Protein AF-J3PKH5-F1 (afdb_monomer)

Solvent-accessible surface area (backbone atoms only — not comparable to full-atom values): 19699 Å² total; per-residue (Å²): 135,81,95,80,57,73,55,49,70,50,47,87,88,51,55,77,90,41,92,64,49,41,67,84,59,84,61,70,42,29,19,39,28,43,39,38,65,95,73,74,40,72,46,77,69,42,84,44,59,79,75,79,79,80,74,83,77,62,57,60,52,71,45,68,39,43,31,36,33,28,77,46,101,90,50,53,42,39,30,31,55,38,51,68,59,48,30,54,48,51,32,49,48,20,66,74,75,48,77,45,86,55,68,54,58,69,57,45,44,46,37,51,39,51,32,49,57,72,36,34,35,56,31,35,52,65,90,42,71,42,29,18,36,33,41,38,37,41,31,42,76,50,101,75,31,36,35,42,36,30,41,64,40,44,39,71,55,35,67,83,46,73,64,31,42,30,38,77,45,79,56,98,70,41,49,28,27,39,73,52,54,94,87,60,85,81,82,70,85,89,66,94,81,62,76,71,14,35,52,39,34,27,33,86,86,46,34,36,37,31,30,55,66,39,58,79,34,75,48,53,36,49,43,50,54,50,32,46,75,71,72,32,47,74,48,72,38,58,25,71,58,51,63,70,42,54,89,63,28,36,37,39,33,34,34,43,77,61,32,43,29,33,30,34,22,50,74,84,45,72,43,81,37,43,82,58,55,70,68,54,49,40,48,55,51,49,50,29,32,71,52,53,77,34,84,62,87,83,66,45,64,45,73,55,77,72,51,75,70,54,50,50,53,54,50,52,53,50,52,52,59,72,66,47,75,83,68,82,74,92,74,81,92,76,76,82,71,86,72,84,84,78,82,82,79,135

Nearest PDB structures (foldseek):
  3jz6-assembly1_B  TM=7.848E-01  e=4.878E-17  Mycolicibacterium smegmatis
  3ht5-assembly1_A-2  TM=7.907E-01  e=1.996E-16  Mycobacterium tuberculosis
  4dqn-assembly1_A-2  TM=7.701E-01  e=2.525E-16  Streptococcus mutans
  7lv7-assembly1_B  TM=7.572E-01  e=2.117E-16  Giardia lamblia ATCC 50803
  5u3f-assembly1_B  TM=7.585E-01  e=2.839E-16  Mycobacterium tuberculosis H37Rv

Organism: Gaeumannomyces tritici (strain R3-111a-1) (NCBI:txid644352)

InterPro domains:
  IPR005786 Branched-chain amino acid aminotransferase II [PTHR42825] (12-143)
  IPR036038 Aminotransferase-like, PLP-dependent enzymes [SSF56752] (22-212)
  IPR043131 Branched-chain-amino-acid aminotransferase-like, N-terminal [G3DSA:3.30.470.10] (9-159)

Structure (mmCIF, N/CA/C/O backbone):
data_AF-J3PKH5-F1
#
_entry.id   AF-J3PKH5-F1
#
loop_
_atom_site.group_PDB
_atom_site.id
_atom_site.type_symbol
_atom_site.label_atom_id
_atom_site.label_alt_id
_atom_site.label_comp_id
_atom_site.label_asym_id
_atom_site.label_entity_id
_atom_site.label_seq_id
_atom_site.pdbx_PDB_ins_code
_atom_site.Cartn_x
_atom_site.Cartn_y
_atom_site.Cartn_z
_atom_site.occupancy
_atom_site.B_iso_or_equiv
_atom_site.auth_seq_id
_atom_site.auth_comp_id
_atom_site.auth_asym_id
_atom_site.auth_atom_id
_atom_site.pdbx_PDB_model_num
ATOM 1 N N . MET A 1 1 ? 8.285 -26.136 -23.858 1.00 39.06 1 MET A N 1
ATOM 2 C CA . MET A 1 1 ? 7.581 -24.895 -24.235 1.00 39.06 1 MET A CA 1
ATOM 3 C C . MET A 1 1 ? 6.810 -24.484 -22.994 1.00 39.06 1 MET A C 1
ATOM 5 O O . MET A 1 1 ? 5.895 -25.212 -22.632 1.00 39.06 1 MET A O 1
ATOM 9 N N . PHE A 1 2 ? 7.208 -23.411 -22.310 1.00 46.81 2 PHE A N 1
ATOM 10 C CA . PHE A 1 2 ? 6.537 -22.906 -21.102 1.00 46.81 2 PHE A CA 1
ATOM 11 C C . PHE A 1 2 ? 5.706 -21.637 -21.413 1.00 46.81 2 PHE A C 1
ATOM 13 O O . PHE A 1 2 ? 6.012 -20.573 -20.882 1.00 46.81 2 PHE A O 1
ATOM 20 N N . PRO A 1 3 ? 4.691 -21.664 -22.306 1.00 46.31 3 PRO A N 1
ATOM 21 C CA . PRO A 1 3 ? 3.914 -20.470 -22.615 1.00 46.31 3 PRO A CA 1
ATOM 22 C C . PRO A 1 3 ? 2.769 -20.317 -21.599 1.00 46.31 3 PRO A C 1
ATOM 24 O O . PRO A 1 3 ? 1.634 -20.654 -21.910 1.00 46.31 3 PRO A O 1
ATOM 27 N N . ASN A 1 4 ? 3.094 -19.927 -20.362 1.00 57.72 4 ASN A N 1
ATOM 28 C CA . ASN A 1 4 ? 2.221 -19.289 -19.351 1.00 57.72 4 ASN A CA 1
ATOM 29 C C . ASN A 1 4 ? 2.857 -19.463 -17.968 1.00 57.72 4 ASN A C 1
ATOM 31 O O . ASN A 1 4 ? 2.432 -20.299 -17.176 1.00 57.72 4 ASN A O 1
ATOM 35 N N . MET A 1 5 ? 3.915 -18.711 -17.686 1.00 70.75 5 MET A N 1
ATOM 36 C CA . MET A 1 5 ? 4.624 -18.807 -16.405 1.00 70.75 5 MET A CA 1
ATOM 37 C C . MET A 1 5 ? 4.755 -17.447 -15.724 1.00 70.75 5 MET A C 1
ATOM 39 O O . MET A 1 5 ? 5.700 -17.215 -14.979 1.00 70.75 5 MET A O 1
ATOM 43 N N . PHE A 1 6 ? 3.825 -16.531 -16.013 1.00 86.00 6 PHE A N 1
ATOM 44 C CA . PHE A 1 6 ? 3.692 -15.311 -15.237 1.00 86.00 6 PHE A CA 1
ATOM 45 C C . PHE A 1 6 ? 2.445 -15.386 -14.345 1.00 86.00 6 PHE A C 1
ATOM 47 O O . PHE A 1 6 ? 1.355 -15.618 -14.872 1.00 86.00 6 PHE A O 1
ATOM 54 N N . PRO A 1 7 ? 2.589 -15.135 -13.035 1.00 92.00 7 PRO A N 1
ATOM 55 C CA . PRO A 1 7 ? 3.863 -14.954 -12.340 1.00 92.00 7 PRO A CA 1
ATOM 56 C C . PRO A 1 7 ? 4.673 -16.255 -12.218 1.00 92.00 7 PRO A C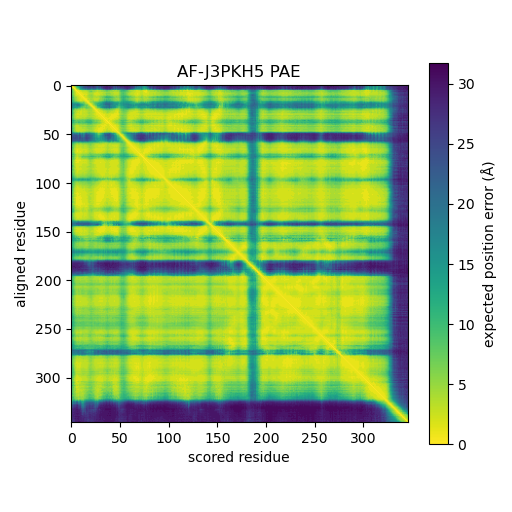 1
ATOM 58 O O . PRO A 1 7 ? 4.079 -17.333 -12.150 1.00 92.00 7 PRO A O 1
ATOM 61 N N . PRO A 1 8 ? 6.013 -16.171 -12.126 1.00 91.00 8 PRO A N 1
ATOM 62 C CA . PRO A 1 8 ? 6.827 -17.305 -11.709 1.00 91.00 8 PRO A CA 1
ATOM 63 C C . PRO A 1 8 ? 6.450 -17.730 -10.277 1.00 91.00 8 PRO A C 1
ATOM 65 O O . PRO A 1 8 ? 5.842 -16.940 -9.529 1.00 91.00 8 PRO A O 1
ATOM 68 N N . PRO A 1 9 ? 6.796 -18.964 -9.865 1.00 90.81 9 PRO A N 1
ATOM 69 C CA . PRO A 1 9 ? 6.658 -19.365 -8.470 1.00 90.81 9 PRO A CA 1
ATOM 70 C C . PRO A 1 9 ? 7.467 -18.424 -7.554 1.00 90.81 9 PRO A C 1
ATOM 72 O O . PRO A 1 9 ? 8.483 -17.879 -7.995 1.00 90.81 9 PRO A O 1
ATOM 75 N N . PRO A 1 10 ? 7.039 -18.217 -6.294 1.00 92.19 10 PRO A N 1
ATOM 76 C CA . PRO A 1 10 ? 7.838 -17.498 -5.307 1.00 92.19 10 PRO A CA 1
ATOM 77 C C . PRO A 1 10 ? 9.249 -18.082 -5.189 1.00 92.19 10 PRO A C 1
ATOM 79 O O . PRO A 1 10 ? 9.433 -19.300 -5.260 1.00 92.19 10 PRO A O 1
ATOM 82 N N . SER A 1 11 ? 10.241 -17.213 -5.003 1.00 89.00 11 SER A N 1
ATOM 83 C CA . SER A 1 11 ? 11.644 -17.615 -4.956 1.00 89.00 11 SER A CA 1
ATOM 84 C C . SER A 1 11 ? 11.897 -18.603 -3.817 1.00 89.00 11 SER A C 1
ATOM 86 O O . SER A 1 11 ? 11.518 -18.359 -2.672 1.00 89.00 11 SER A O 1
ATOM 88 N N . ALA A 1 12 ? 12.581 -19.708 -4.119 1.00 85.69 12 ALA A N 1
ATOM 89 C CA . ALA A 1 12 ? 12.975 -20.708 -3.123 1.00 85.69 12 ALA A CA 1
ATOM 90 C C . ALA A 1 12 ? 14.154 -20.249 -2.241 1.00 85.69 12 ALA A C 1
ATOM 92 O O . ALA A 1 12 ? 14.552 -20.960 -1.322 1.00 85.69 12 ALA A O 1
ATOM 93 N N . GLN A 1 13 ? 14.745 -19.087 -2.541 1.00 81.75 13 GLN A N 1
ATOM 94 C CA . GLN A 1 13 ? 15.850 -18.508 -1.774 1.00 81.75 13 GLN A CA 1
ATOM 95 C C . GLN A 1 13 ? 15.376 -17.726 -0.542 1.00 81.75 13 GLN A C 1
ATOM 97 O O . GLN A 1 13 ? 16.189 -17.408 0.323 1.00 81.75 13 GLN A O 1
ATOM 102 N N . VAL A 1 14 ? 14.077 -17.425 -0.455 1.00 83.25 14 VAL A N 1
ATOM 103 C CA . VAL A 1 14 ? 13.481 -16.703 0.670 1.00 83.25 14 VAL A CA 1
ATOM 104 C C . VAL A 1 14 ? 12.697 -17.684 1.537 1.00 83.25 14 VAL A C 1
ATOM 106 O O . VAL A 1 14 ? 11.850 -18.430 1.051 1.00 83.25 14 VAL A O 1
ATOM 109 N N . ASP A 1 15 ? 12.980 -17.673 2.837 1.00 83.38 15 ASP A N 1
ATOM 110 C CA . ASP A 1 15 ? 12.233 -18.437 3.836 1.00 83.38 15 ASP A CA 1
ATOM 111 C C . ASP A 1 15 ? 10.933 -17.703 4.200 1.00 83.38 15 ASP A C 1
ATOM 113 O O . ASP A 1 15 ? 10.882 -16.954 5.173 1.00 83.38 15 ASP A O 1
ATOM 117 N N . TRP A 1 16 ? 9.888 -17.869 3.391 1.00 84.19 16 TRP A N 1
ATOM 118 C CA . TRP A 1 16 ? 8.623 -17.130 3.525 1.00 84.19 16 TRP A CA 1
ATOM 119 C C . TRP A 1 16 ? 7.885 -17.339 4.861 1.00 84.19 16 TRP A C 1
ATOM 121 O O . TRP A 1 16 ? 7.019 -16.529 5.190 1.00 84.19 16 TRP A O 1
ATOM 131 N N . ASP A 1 17 ? 8.245 -18.367 5.636 1.00 78.56 17 ASP A N 1
ATOM 132 C CA . ASP A 1 17 ? 7.633 -18.685 6.934 1.00 78.56 17 ASP A CA 1
ATOM 133 C C . ASP A 1 17 ? 8.290 -17.936 8.111 1.00 78.56 17 ASP A C 1
ATOM 135 O O . ASP A 1 17 ? 7.786 -17.954 9.235 1.00 78.56 17 ASP A O 1
ATOM 139 N N . SER A 1 18 ? 9.419 -17.262 7.876 1.00 72.06 18 SER A N 1
ATOM 140 C CA . SER A 1 18 ? 10.175 -16.543 8.903 1.00 72.06 18 SER A CA 1
ATOM 141 C C . SER A 1 18 ? 10.011 -15.029 8.770 1.00 72.06 18 SER A C 1
ATOM 143 O O . SER A 1 18 ? 10.494 -14.421 7.819 1.00 72.06 18 SER A O 1
ATOM 145 N N . HIS A 1 19 ? 9.426 -14.367 9.776 1.00 62.19 19 HIS A N 1
ATOM 146 C CA . HIS A 1 19 ? 9.219 -12.903 9.786 1.00 62.19 19 HIS A CA 1
ATOM 147 C C . HIS A 1 19 ? 10.500 -12.072 9.583 1.00 62.19 19 HIS A C 1
ATOM 149 O O . HIS A 1 19 ? 10.425 -10.900 9.213 1.00 62.19 19 HIS A O 1
ATOM 155 N N . ASN A 1 20 ? 11.679 -12.653 9.825 1.00 61.31 20 ASN A N 1
ATOM 156 C CA . ASN A 1 20 ? 12.968 -11.976 9.674 1.00 61.31 20 ASN A CA 1
ATOM 157 C C . ASN A 1 20 ? 13.652 -12.225 8.322 1.00 61.31 20 ASN A C 1
ATOM 159 O O . ASN A 1 20 ? 14.575 -11.482 7.990 1.00 61.31 20 ASN A O 1
ATOM 163 N N . SER A 1 21 ? 13.235 -13.232 7.548 1.00 57.03 21 SER A N 1
ATOM 164 C CA . SER A 1 21 ? 13.885 -13.617 6.282 1.00 57.03 21 SER A CA 1
ATOM 165 C C . SER A 1 21 ? 13.677 -12.602 5.155 1.00 57.03 21 SER A C 1
ATOM 167 O O . SER A 1 21 ? 14.439 -12.573 4.195 1.00 57.03 21 SER A O 1
ATOM 169 N N . THR A 1 22 ? 12.659 -11.749 5.287 1.00 59.62 22 THR A N 1
ATOM 170 C CA . THR A 1 22 ? 12.332 -10.673 4.345 1.00 59.62 22 THR A CA 1
ATOM 171 C C . THR A 1 22 ? 13.230 -9.447 4.523 1.00 59.62 22 THR A C 1
ATOM 173 O O . THR A 1 22 ? 13.327 -8.598 3.634 1.00 59.62 22 THR A O 1
ATOM 176 N N . ARG A 1 23 ? 13.942 -9.347 5.656 1.00 60.09 23 ARG A N 1
ATOM 177 C CA . ARG A 1 23 ? 14.902 -8.270 5.911 1.00 60.09 23 ARG A CA 1
ATOM 178 C C . ARG A 1 23 ? 16.187 -8.580 5.140 1.00 60.09 23 ARG A C 1
ATOM 180 O O . ARG A 1 23 ? 16.875 -9.540 5.475 1.00 60.09 23 ARG A O 1
ATOM 187 N N . HIS A 1 24 ? 16.544 -7.718 4.187 1.00 65.50 24 HIS A N 1
ATOM 188 C CA . HIS A 1 24 ? 17.757 -7.791 3.347 1.00 65.50 24 HIS A CA 1
ATOM 189 C C . HIS A 1 24 ? 17.710 -8.770 2.160 1.00 65.50 24 HIS A C 1
ATOM 191 O O . HIS A 1 24 ? 18.761 -9.202 1.690 1.00 65.50 24 HIS A O 1
ATOM 197 N N . VAL A 1 25 ? 16.521 -9.092 1.641 1.00 76.25 25 VAL A N 1
ATOM 198 C CA . VAL A 1 25 ? 16.416 -9.766 0.337 1.00 76.25 25 VAL A CA 1
ATOM 199 C C . VAL A 1 25 ? 16.877 -8.799 -0.754 1.00 76.25 25 VAL A C 1
ATOM 201 O O . VAL A 1 25 ? 16.268 -7.747 -0.950 1.00 76.25 25 VAL A O 1
ATOM 204 N N . GLU A 1 26 ? 17.959 -9.148 -1.447 1.00 83.44 26 GLU A N 1
ATOM 205 C CA . GLU A 1 26 ? 18.390 -8.432 -2.644 1.00 83.44 26 GLU A CA 1
ATOM 206 C C . GLU A 1 26 ? 17.483 -8.834 -3.810 1.00 83.44 26 GLU A C 1
ATOM 208 O O . GLU A 1 26 ? 17.435 -9.996 -4.207 1.00 83.44 26 GLU A O 1
ATOM 213 N N . VAL A 1 27 ? 16.717 -7.864 -4.304 1.00 88.00 27 VAL A N 1
ATOM 214 C CA . VAL A 1 27 ? 15.842 -8.023 -5.468 1.00 88.00 27 VAL A CA 1
ATOM 215 C C . VAL A 1 27 ? 16.623 -7.732 -6.759 1.00 88.00 27 VAL A C 1
ATOM 217 O O . VAL A 1 27 ? 17.735 -7.209 -6.711 1.00 88.00 27 VAL A O 1
ATOM 220 N N . ASP A 1 28 ? 16.051 -8.017 -7.929 1.00 90.00 28 ASP A N 1
ATOM 221 C CA . ASP A 1 28 ? 16.761 -7.931 -9.221 1.00 90.00 28 ASP A CA 1
ATOM 222 C C . ASP A 1 28 ? 17.145 -6.506 -9.639 1.00 90.00 28 ASP A C 1
ATOM 224 O O . ASP A 1 28 ? 17.968 -6.294 -10.536 1.00 90.00 28 ASP A O 1
ATOM 228 N N . GLY A 1 29 ? 16.522 -5.515 -9.009 1.00 90.44 29 GLY A N 1
ATOM 229 C CA . GLY A 1 29 ? 16.788 -4.105 -9.224 1.00 90.44 29 GLY A CA 1
ATOM 230 C C . GLY A 1 29 ? 15.553 -3.243 -9.016 1.00 90.44 29 GLY A C 1
ATOM 231 O O . GLY A 1 29 ? 14.483 -3.709 -8.612 1.00 90.44 29 GLY A O 1
ATOM 232 N N . HIS A 1 30 ? 15.705 -1.964 -9.337 1.00 93.00 30 HIS A N 1
ATOM 233 C CA . HIS A 1 30 ? 14.644 -0.963 -9.277 1.00 93.00 30 HIS A CA 1
ATOM 234 C C . HIS A 1 30 ? 14.386 -0.363 -10.660 1.00 93.00 30 HIS A C 1
ATOM 236 O O . HIS A 1 30 ? 15.223 -0.436 -11.562 1.00 93.00 30 HIS A O 1
ATOM 242 N N . ILE A 1 31 ? 13.212 0.238 -10.846 1.00 95.19 31 ILE A N 1
ATOM 243 C CA . ILE A 1 31 ? 12.906 0.980 -12.075 1.00 95.19 31 ILE A CA 1
ATOM 244 C C . ILE A 1 31 ? 13.231 2.456 -11.873 1.00 95.19 31 ILE A C 1
ATOM 246 O O . ILE A 1 31 ? 12.828 3.034 -10.868 1.00 95.19 31 ILE A O 1
ATOM 250 N N . GLU A 1 32 ? 13.891 3.084 -12.846 1.00 93.94 32 GLU A N 1
ATOM 251 C CA . GLU A 1 32 ? 14.060 4.539 -12.912 1.00 93.94 32 GLU A CA 1
ATOM 252 C C . GLU A 1 32 ? 13.442 5.121 -14.183 1.00 93.94 32 GLU A C 1
ATOM 254 O O . GLU A 1 32 ? 13.618 4.586 -15.277 1.00 93.94 32 GLU A O 1
ATOM 259 N N . ALA A 1 33 ? 12.802 6.280 -14.051 1.00 94.44 33 ALA A N 1
ATOM 260 C CA . ALA A 1 33 ? 12.520 7.195 -15.148 1.00 94.44 33 ALA A CA 1
ATOM 261 C C . ALA A 1 33 ? 13.124 8.560 -14.803 1.00 94.44 33 ALA A C 1
ATOM 263 O O . ALA A 1 33 ? 12.998 9.035 -13.674 1.00 94.44 33 ALA A O 1
ATOM 264 N N . ARG A 1 34 ? 13.801 9.191 -15.766 1.00 92.62 34 ARG A N 1
ATOM 265 C CA . ARG A 1 34 ? 14.468 10.487 -15.568 1.00 92.62 34 ARG A CA 1
ATOM 266 C C . ARG A 1 34 ? 13.740 11.580 -16.323 1.00 92.62 34 ARG A C 1
ATOM 268 O O . ARG A 1 34 ? 13.333 11.365 -17.462 1.00 92.62 34 ARG A O 1
ATOM 275 N N . TYR A 1 35 ? 13.605 12.739 -15.705 1.00 91.75 35 TYR A N 1
ATOM 276 C CA . TYR A 1 35 ? 13.094 13.927 -16.361 1.00 91.75 35 TYR A CA 1
ATOM 277 C C . TYR A 1 35 ? 14.234 14.648 -17.080 1.00 91.75 35 TYR A C 1
ATOM 279 O O . TYR A 1 35 ? 15.221 15.025 -16.455 1.00 91.75 35 TYR A O 1
ATOM 287 N N . ASP A 1 36 ? 14.096 14.820 -18.393 1.00 86.50 36 ASP A N 1
ATOM 288 C CA . ASP A 1 36 ? 14.994 15.621 -19.220 1.00 86.50 36 ASP A CA 1
ATOM 289 C C . ASP A 1 36 ? 14.451 17.049 -19.292 1.00 86.50 36 ASP A C 1
ATOM 291 O O . ASP A 1 36 ? 13.470 17.342 -19.985 1.00 86.50 36 ASP A O 1
ATOM 295 N N . THR A 1 37 ? 15.115 17.942 -18.571 1.00 83.94 37 THR A N 1
ATOM 296 C CA . THR A 1 37 ? 14.808 19.374 -18.495 1.00 83.94 37 THR A CA 1
ATOM 297 C C . THR A 1 37 ? 14.908 20.076 -19.837 1.00 83.94 37 THR A C 1
ATOM 299 O O . THR A 1 37 ? 14.052 20.898 -20.164 1.00 83.94 37 THR A O 1
ATOM 302 N N . SER A 1 38 ? 15.894 19.706 -20.656 1.00 85.75 38 SER A N 1
ATOM 303 C CA . SER A 1 38 ? 16.107 20.299 -21.978 1.00 85.75 38 SER A CA 1
ATOM 304 C C . SER A 1 38 ? 14.956 19.998 -22.941 1.00 85.75 38 SER A C 1
ATOM 306 O O . SER A 1 38 ? 14.689 20.776 -23.859 1.00 85.75 38 SER A O 1
ATOM 308 N N . ARG A 1 39 ? 14.253 18.879 -22.720 1.00 87.06 39 ARG A N 1
ATOM 309 C CA . ARG A 1 39 ? 13.117 18.422 -23.536 1.00 87.06 39 ARG A CA 1
ATOM 310 C C . ARG A 1 39 ? 11.760 18.608 -22.869 1.00 87.06 39 ARG A C 1
ATOM 312 O O . ARG A 1 39 ? 10.744 18.413 -23.540 1.00 87.06 39 ARG A O 1
ATOM 319 N N . GLY A 1 40 ? 11.741 18.940 -21.579 1.00 89.69 40 GLY A N 1
ATOM 320 C CA . GLY A 1 40 ? 10.538 19.006 -20.755 1.00 89.69 40 GLY A CA 1
ATOM 321 C C . GLY A 1 40 ? 9.785 17.675 -20.682 1.00 89.69 40 GLY A C 1
ATOM 322 O O . GLY A 1 40 ? 8.555 17.664 -20.665 1.00 89.69 40 GLY A O 1
ATOM 323 N N . GLN A 1 41 ? 10.499 16.549 -20.755 1.00 92.00 41 GLN A N 1
ATOM 324 C CA . GLN A 1 41 ? 9.903 15.229 -20.963 1.00 92.00 41 GLN A CA 1
ATOM 325 C C . GLN A 1 41 ? 10.546 14.169 -20.081 1.00 92.00 41 GLN A C 1
ATOM 327 O O . GLN A 1 41 ? 11.749 14.172 -19.837 1.00 92.00 41 GLN A O 1
ATOM 332 N N . TRP A 1 42 ? 9.729 13.213 -19.661 1.00 94.69 42 TRP A N 1
ATOM 333 C CA . TRP A 1 42 ? 10.203 12.015 -18.992 1.00 94.69 42 TRP A CA 1
ATOM 334 C C . TRP A 1 42 ? 10.747 11.007 -20.000 1.00 94.69 42 TRP A C 1
ATOM 336 O O . TRP A 1 42 ? 10.125 10.739 -21.028 1.00 94.69 42 TRP A O 1
ATOM 346 N N . ALA A 1 43 ? 11.906 10.439 -19.688 1.00 93.56 43 ALA A N 1
ATOM 347 C CA . ALA A 1 43 ? 12.470 9.320 -20.415 1.00 93.56 43 ALA A CA 1
ATOM 348 C C . ALA A 1 43 ? 11.684 8.030 -20.143 1.00 93.56 43 ALA A C 1
ATOM 350 O O . ALA A 1 43 ? 11.000 7.887 -19.129 1.00 93.56 43 ALA A O 1
ATOM 351 N N . GLU A 1 44 ? 11.835 7.071 -21.053 1.00 94.56 44 GLU A N 1
ATOM 352 C CA . GLU A 1 44 ? 11.294 5.728 -20.885 1.00 94.56 44 GLU A CA 1
ATOM 353 C C . GLU A 1 44 ? 11.855 5.066 -19.611 1.00 94.56 44 GLU A C 1
ATOM 355 O O . GLU A 1 44 ? 13.065 5.177 -19.368 1.00 94.56 44 GLU A O 1
ATOM 360 N N . PRO A 1 45 ? 11.018 4.367 -18.817 1.00 95.38 45 PRO A N 1
ATOM 361 C CA . PRO A 1 45 ? 11.474 3.656 -17.631 1.00 95.38 45 PRO A CA 1
ATOM 362 C C . PRO A 1 45 ? 12.540 2.610 -17.965 1.00 95.38 45 PRO A C 1
ATOM 364 O O . PRO A 1 45 ? 12.515 1.993 -19.034 1.00 95.38 45 PRO A O 1
ATOM 367 N N . ARG A 1 46 ? 13.477 2.367 -17.052 1.00 93.88 46 ARG A N 1
ATOM 368 C CA . ARG A 1 46 ? 14.532 1.360 -17.225 1.00 93.88 46 ARG A CA 1
ATOM 369 C C . ARG A 1 46 ? 14.766 0.603 -15.935 1.00 93.88 46 ARG A C 1
ATOM 371 O O . ARG A 1 46 ? 14.743 1.202 -14.866 1.00 93.88 46 ARG A O 1
ATOM 378 N N . LEU A 1 47 ? 15.023 -0.695 -16.065 1.00 92.81 47 LEU A N 1
ATOM 379 C CA . LEU A 1 47 ? 15.532 -1.509 -14.971 1.00 92.81 47 LEU A CA 1
ATOM 380 C C . LEU A 1 47 ? 16.997 -1.160 -14.726 1.00 92.81 47 LEU A C 1
ATOM 382 O O . LEU A 1 47 ? 17.801 -1.136 -15.660 1.00 92.81 47 LEU A O 1
ATOM 386 N N . VAL A 1 48 ? 17.318 -0.878 -13.472 1.00 90.38 48 VAL A N 1
ATOM 387 C CA . VAL A 1 48 ? 18.672 -0.643 -12.989 1.00 90.38 48 VAL A CA 1
ATOM 388 C C . VAL A 1 48 ? 18.999 -1.780 -12.029 1.00 90.38 48 VAL A C 1
ATOM 390 O O . VAL A 1 48 ? 18.385 -1.897 -10.971 1.00 90.38 48 VAL A O 1
ATOM 393 N N . SER A 1 49 ? 19.933 -2.643 -12.431 1.00 84.31 49 SER A N 1
ATOM 394 C CA . SER A 1 49 ? 20.425 -3.741 -11.593 1.00 84.31 49 SER A CA 1
ATOM 395 C C . SER A 1 49 ? 21.143 -3.197 -10.358 1.00 84.31 49 SER A C 1
ATOM 397 O O . SER A 1 49 ? 21.738 -2.117 -10.411 1.00 84.31 49 SER A O 1
ATOM 399 N N . SER A 1 50 ? 21.078 -3.937 -9.251 1.00 64.25 50 SER A N 1
ATOM 400 C CA . SER A 1 50 ? 21.576 -3.511 -7.943 1.00 64.25 50 SER A CA 1
ATOM 401 C C . SER A 1 50 ? 23.031 -3.011 -7.997 1.00 64.25 50 SER A C 1
ATOM 403 O O . SER A 1 50 ? 23.979 -3.717 -8.339 1.00 64.25 50 SER A O 1
ATOM 405 N N . GLY A 1 51 ? 23.204 -1.725 -7.687 1.00 53.69 51 GLY A N 1
ATOM 406 C CA . GLY A 1 51 ? 24.490 -1.034 -7.714 1.00 53.69 51 GLY A CA 1
ATOM 407 C C . GLY A 1 51 ? 24.283 0.476 -7.746 1.00 53.69 51 GLY A C 1
ATOM 408 O O . GLY A 1 51 ? 24.136 1.055 -8.814 1.00 53.69 51 GLY A O 1
ATOM 409 N N . ASN A 1 52 ? 24.303 1.101 -6.565 1.00 44.88 52 ASN A N 1
ATOM 410 C CA . ASN A 1 52 ? 23.946 2.497 -6.265 1.00 44.88 52 ASN A CA 1
ATOM 411 C C . ASN A 1 52 ? 22.444 2.822 -6.293 1.00 44.88 52 ASN A C 1
ATOM 413 O O . ASN A 1 52 ? 21.850 3.112 -7.327 1.00 44.88 52 ASN A O 1
ATOM 417 N N . THR A 1 53 ? 21.869 2.934 -5.095 1.00 50.50 53 THR A N 1
ATOM 418 C CA . THR A 1 53 ? 20.711 3.794 -4.842 1.00 50.50 53 THR A CA 1
ATOM 419 C C . THR A 1 53 ? 21.094 5.239 -5.166 1.00 50.50 53 THR A C 1
ATOM 421 O O . THR A 1 53 ? 22.091 5.736 -4.633 1.00 50.50 53 THR A O 1
ATOM 424 N N . ALA A 1 54 ? 20.330 5.931 -6.014 1.00 46.81 54 ALA A N 1
ATOM 425 C CA . ALA A 1 54 ? 20.496 7.371 -6.182 1.00 46.81 54 ALA A CA 1
ATOM 426 C C . ALA A 1 54 ? 20.388 8.050 -4.804 1.00 46.81 54 ALA A C 1
ATOM 428 O O . ALA A 1 54 ? 19.408 7.858 -4.083 1.00 46.81 54 ALA A O 1
ATOM 429 N N . ALA A 1 55 ? 21.429 8.786 -4.410 1.00 45.81 55 ALA A N 1
ATOM 430 C CA . ALA A 1 55 ? 21.471 9.488 -3.136 1.00 45.81 55 ALA A CA 1
ATOM 431 C C . ALA A 1 55 ? 20.291 10.468 -3.047 1.00 45.81 55 ALA A C 1
ATOM 433 O O . ALA A 1 55 ? 20.187 11.392 -3.850 1.00 45.81 55 ALA A O 1
ATOM 434 N N . THR A 1 56 ? 19.418 10.292 -2.054 1.00 53.06 56 THR A N 1
ATOM 435 C CA . THR A 1 56 ? 18.258 11.159 -1.782 1.00 53.06 56 THR A CA 1
ATOM 436 C C . THR A 1 56 ? 18.669 12.449 -1.062 1.00 53.06 56 THR A C 1
ATOM 438 O O . THR A 1 56 ? 18.048 12.859 -0.083 1.00 53.06 56 THR A O 1
ATOM 441 N N . ALA A 1 57 ? 19.760 13.080 -1.497 1.00 46.50 57 ALA A N 1
ATOM 442 C CA . ALA A 1 57 ? 20.195 14.363 -0.962 1.00 46.50 57 ALA A CA 1
ATOM 443 C C . ALA A 1 57 ? 19.436 15.488 -1.687 1.00 46.50 57 ALA A C 1
ATOM 445 O O . ALA A 1 57 ? 19.902 16.000 -2.699 1.00 46.50 57 ALA A O 1
ATOM 446 N N . GLY A 1 58 ? 18.248 15.851 -1.191 1.00 63.12 58 GLY A N 1
ATOM 447 C CA . GLY A 1 58 ? 17.451 16.946 -1.754 1.00 63.12 58 GLY A CA 1
ATOM 448 C C . GLY A 1 58 ? 15.949 16.854 -1.474 1.00 63.12 58 GLY A C 1
ATOM 449 O O . GLY A 1 58 ? 15.484 16.009 -0.705 1.00 63.12 58 GLY A O 1
ATOM 450 N N . GLN A 1 59 ? 15.187 17.744 -2.119 1.00 74.06 59 GLN A N 1
ATOM 451 C CA . GLN A 1 59 ? 13.722 17.709 -2.126 1.00 74.06 59 GLN A CA 1
ATOM 452 C C . GLN A 1 59 ? 13.243 16.388 -2.730 1.00 74.06 59 GLN A C 1
ATOM 454 O O . GLN A 1 59 ? 13.696 15.987 -3.805 1.00 74.06 59 GLN A O 1
ATOM 459 N N . HIS A 1 60 ? 12.328 15.718 -2.039 1.00 84.62 60 HIS A N 1
ATOM 460 C CA . HIS A 1 60 ? 11.728 14.483 -2.512 1.00 84.62 60 HIS A CA 1
ATOM 461 C C . HIS A 1 60 ? 10.313 14.320 -1.963 1.00 84.62 60 HIS A C 1
ATOM 463 O O . HIS A 1 60 ? 9.948 14.906 -0.944 1.00 84.62 60 HIS A O 1
ATOM 469 N N . CYS A 1 61 ? 9.522 13.501 -2.643 1.00 89.12 61 CYS A N 1
ATOM 470 C CA . CYS A 1 61 ? 8.302 12.923 -2.099 1.00 89.12 61 CYS A CA 1
ATOM 471 C C . CYS A 1 61 ? 8.268 11.434 -2.437 1.00 89.12 61 CYS A C 1
ATOM 473 O O . CYS A 1 61 ? 8.924 10.980 -3.380 1.00 89.12 61 CYS A O 1
ATOM 475 N N . SER A 1 62 ? 7.538 10.659 -1.643 1.00 91.31 62 SER A N 1
ATOM 476 C CA . SER A 1 62 ? 7.471 9.215 -1.821 1.00 91.31 62 SER A CA 1
ATOM 477 C C . SER A 1 62 ? 6.076 8.672 -1.591 1.00 91.31 62 SER A C 1
ATOM 479 O O . SER A 1 62 ? 5.321 9.205 -0.786 1.00 91.31 62 SER A O 1
ATOM 481 N N . GLU A 1 63 ? 5.798 7.562 -2.257 1.00 92.88 63 GLU A N 1
ATOM 482 C CA . GLU A 1 63 ? 4.618 6.734 -2.061 1.00 92.88 63 GLU A CA 1
ATOM 483 C C . GLU A 1 63 ? 5.069 5.326 -1.687 1.00 92.88 63 GLU A C 1
ATOM 485 O O . GLU A 1 63 ? 6.008 4.793 -2.289 1.00 92.88 63 GLU A O 1
ATOM 490 N N . THR A 1 64 ? 4.372 4.722 -0.733 1.00 91.38 64 THR A N 1
ATOM 491 C CA . THR A 1 64 ? 4.534 3.312 -0.390 1.00 91.38 64 THR A CA 1
ATOM 492 C C . THR A 1 64 ? 3.256 2.585 -0.762 1.00 91.38 64 THR A C 1
ATOM 494 O O . THR A 1 64 ? 2.165 3.036 -0.436 1.00 91.38 64 THR A O 1
ATOM 497 N N . MET A 1 65 ? 3.383 1.477 -1.477 1.00 93.31 65 MET A N 1
ATOM 498 C CA . MET A 1 65 ? 2.265 0.640 -1.900 1.00 93.31 65 MET A CA 1
ATOM 499 C C . MET A 1 65 ? 2.644 -0.830 -1.789 1.00 93.31 65 MET A C 1
ATOM 501 O O . MET A 1 65 ? 3.781 -1.173 -1.464 1.00 93.31 65 MET A O 1
ATOM 505 N N . VAL A 1 66 ? 1.685 -1.706 -2.067 1.00 93.81 66 VAL A N 1
ATOM 506 C CA . VAL A 1 66 ? 1.848 -3.145 -1.861 1.00 93.81 66 VAL A CA 1
ATOM 507 C C . VAL A 1 66 ? 1.461 -3.919 -3.115 1.00 93.81 66 VAL A C 1
ATOM 509 O O . VAL A 1 66 ? 0.448 -3.624 -3.758 1.00 93.81 66 VAL A O 1
ATOM 512 N N . ALA A 1 67 ? 2.270 -4.922 -3.451 1.00 96.62 67 ALA A N 1
ATOM 513 C CA . ALA A 1 67 ? 1.950 -5.941 -4.440 1.00 96.62 67 ALA A CA 1
ATOM 514 C C . ALA A 1 67 ? 1.722 -7.302 -3.784 1.00 96.62 67 ALA A C 1
ATOM 516 O O . ALA A 1 67 ? 2.413 -7.686 -2.837 1.00 96.62 67 ALA A O 1
ATOM 517 N N . LEU A 1 68 ? 0.743 -8.036 -4.315 1.00 95.81 68 LEU A N 1
ATOM 518 C CA . LEU A 1 68 ? 0.316 -9.328 -3.793 1.00 95.81 68 LEU A CA 1
ATOM 519 C C . LEU A 1 68 ? 0.106 -10.342 -4.910 1.00 95.81 68 LEU A C 1
ATOM 521 O O . LEU A 1 68 ? -0.233 -9.995 -6.045 1.00 95.81 68 LEU A O 1
ATOM 525 N N . ARG A 1 69 ? 0.256 -11.613 -4.545 1.00 95.75 69 ARG A N 1
ATOM 526 C CA . ARG A 1 69 ? -0.107 -12.757 -5.373 1.00 95.75 69 ARG A CA 1
ATOM 527 C C . ARG A 1 69 ? -1.554 -13.146 -5.099 1.00 95.75 69 ARG A C 1
ATOM 529 O O . ARG A 1 69 ? -1.927 -13.406 -3.960 1.00 95.75 69 ARG A O 1
ATOM 536 N N . HIS A 1 70 ? -2.366 -13.191 -6.148 1.00 94.75 70 HIS A N 1
ATOM 537 C CA . HIS A 1 70 ? -3.727 -13.723 -6.112 1.00 94.75 70 HIS A CA 1
ATOM 538 C C . HIS A 1 70 ? -3.727 -15.097 -6.764 1.00 94.75 70 HIS A C 1
ATOM 540 O O . HIS A 1 70 ? -3.404 -15.214 -7.946 1.00 94.75 70 HIS A O 1
ATOM 546 N N . VAL A 1 71 ? -4.135 -16.114 -6.011 1.00 90.62 71 VAL A N 1
ATOM 547 C CA . VAL A 1 71 ? -4.343 -17.470 -6.529 1.00 90.62 71 VAL A CA 1
ATOM 548 C C . VAL A 1 71 ? -5.796 -17.591 -6.967 1.00 90.62 71 VAL A C 1
ATOM 550 O O . VAL A 1 71 ? -6.712 -17.344 -6.180 1.00 90.62 71 VAL A O 1
ATOM 553 N N . THR A 1 72 ? -6.027 -17.958 -8.226 1.00 83.69 72 THR A N 1
ATOM 554 C CA . THR A 1 72 ? -7.384 -18.144 -8.759 1.00 83.69 72 THR A CA 1
ATOM 555 C C . THR A 1 72 ? -7.530 -19.510 -9.426 1.00 83.69 72 THR A C 1
ATOM 557 O O . THR A 1 72 ? -6.538 -20.071 -9.893 1.00 83.69 72 THR A O 1
ATOM 560 N N . PRO A 1 73 ? -8.761 -20.041 -9.571 1.00 83.44 73 PRO A N 1
ATOM 561 C CA . PRO A 1 73 ? -8.991 -21.274 -10.328 1.00 83.44 73 PRO A CA 1
ATOM 562 C C . PRO A 1 73 ? -8.527 -21.219 -11.795 1.00 83.44 73 PRO A C 1
ATOM 564 O O . PRO A 1 73 ? -8.422 -22.261 -12.436 1.00 83.44 73 PRO A O 1
ATOM 567 N N . TRP A 1 74 ? -8.281 -20.020 -12.336 1.00 83.50 74 TRP A N 1
ATOM 568 C CA . TRP A 1 74 ? -7.863 -19.791 -13.723 1.00 83.50 74 TRP A CA 1
ATOM 569 C C . TRP A 1 74 ? -6.368 -19.488 -13.870 1.00 83.50 74 TRP A C 1
ATOM 571 O O . TRP A 1 74 ? -5.912 -19.235 -14.983 1.00 83.50 74 TRP A O 1
ATOM 581 N N . GLY A 1 75 ? -5.617 -19.525 -12.768 1.00 85.19 75 GLY A N 1
ATOM 582 C CA . GLY A 1 75 ? -4.197 -19.201 -12.719 1.00 85.19 75 GLY A CA 1
ATOM 583 C C . GLY A 1 75 ? -3.890 -18.061 -11.755 1.00 85.19 75 GLY A C 1
ATOM 584 O O . GLY A 1 75 ? -4.763 -17.266 -11.386 1.00 85.19 75 GLY A O 1
ATOM 585 N N . ASP A 1 76 ? -2.632 -18.009 -11.341 1.00 91.50 76 ASP A N 1
ATOM 586 C CA . ASP A 1 76 ? -2.129 -16.971 -10.456 1.00 91.50 76 ASP A CA 1
ATOM 587 C C . ASP A 1 76 ? -1.968 -15.655 -11.212 1.00 91.50 76 ASP A C 1
ATOM 589 O O . ASP A 1 76 ? -1.682 -15.624 -12.409 1.00 91.50 76 ASP A O 1
ATOM 593 N N . LYS A 1 77 ? -2.110 -14.547 -10.493 1.00 94.12 77 LYS A N 1
ATOM 594 C CA . LYS A 1 77 ? -1.793 -13.211 -10.998 1.00 94.12 77 LYS A CA 1
ATOM 595 C C . LYS A 1 77 ? -1.136 -12.383 -9.908 1.00 94.12 77 LYS A C 1
ATOM 597 O O . LYS A 1 77 ? -1.343 -12.631 -8.721 1.00 94.12 77 LYS A O 1
ATOM 602 N N . LEU A 1 78 ? -0.375 -11.374 -10.313 1.00 97.00 78 LEU A N 1
ATOM 603 C CA . LEU A 1 78 ? 0.121 -10.352 -9.397 1.00 97.00 78 LEU A CA 1
ATOM 604 C C . LEU A 1 78 ? -0.746 -9.112 -9.524 1.00 97.00 78 LEU A C 1
ATOM 606 O O . LEU A 1 78 ? -1.166 -8.750 -10.625 1.00 97.00 78 LEU A O 1
ATOM 610 N N . VAL A 1 79 ? -1.003 -8.459 -8.400 1.00 97.50 79 VAL A N 1
ATOM 611 C CA . VAL A 1 79 ? -1.749 -7.206 -8.362 1.00 97.50 79 VAL A CA 1
ATOM 612 C C . VAL A 1 79 ? -1.017 -6.167 -7.532 1.00 97.50 79 VAL A C 1
ATOM 614 O O . VAL A 1 79 ? -0.278 -6.517 -6.615 1.00 97.50 79 VAL A O 1
ATOM 617 N N . VAL A 1 80 ? -1.268 -4.896 -7.827 1.00 98.12 80 VAL A N 1
ATOM 618 C CA . VAL A 1 80 ? -0.871 -3.752 -7.001 1.00 98.12 80 VAL A CA 1
ATOM 619 C C . VAL A 1 80 ? -2.129 -3.093 -6.458 1.00 98.12 80 VAL A C 1
ATOM 621 O O . VAL A 1 80 ? -3.084 -2.858 -7.203 1.00 98.12 80 VAL A O 1
ATOM 624 N N . PHE A 1 81 ? -2.139 -2.782 -5.165 1.00 97.56 81 PHE A N 1
ATOM 625 C CA . PHE A 1 81 ? -3.256 -2.074 -4.551 1.00 97.56 81 PHE A CA 1
ATOM 626 C C . PHE A 1 81 ? -3.199 -0.573 -4.884 1.00 97.56 81 PHE A C 1
ATOM 628 O O . PHE A 1 81 ? -2.264 0.127 -4.510 1.00 97.56 81 PHE A O 1
ATOM 635 N N . ARG A 1 82 ? -4.219 -0.091 -5.602 1.00 97.56 82 ARG A N 1
ATOM 636 C CA . ARG A 1 82 ? -4.526 1.315 -5.927 1.00 97.56 82 ARG A CA 1
ATOM 637 C C . ARG A 1 82 ? -3.365 2.144 -6.515 1.00 97.56 82 ARG A C 1
ATOM 639 O O . ARG A 1 82 ? -3.171 3.287 -6.092 1.00 97.56 82 ARG A O 1
ATOM 646 N N . PRO A 1 83 ? -2.590 1.640 -7.496 1.00 97.62 83 PRO A N 1
ATOM 647 C CA . PRO A 1 83 ? -1.420 2.361 -8.012 1.00 97.62 83 PRO A CA 1
ATOM 648 C C . PRO A 1 83 ? -1.768 3.713 -8.660 1.00 97.62 83 PRO A C 1
ATOM 650 O O . PRO A 1 83 ? -0.954 4.633 -8.648 1.00 97.62 83 PRO A O 1
ATOM 653 N N . ASP A 1 84 ? -2.977 3.859 -9.198 1.00 96.88 84 ASP A N 1
ATOM 654 C CA . ASP A 1 84 ? -3.514 5.106 -9.743 1.00 96.88 84 ASP A CA 1
ATOM 655 C C . ASP A 1 84 ? -3.776 6.163 -8.657 1.00 96.88 84 ASP A C 1
ATOM 657 O O . ASP A 1 84 ? -3.479 7.345 -8.849 1.00 96.88 84 ASP A O 1
ATOM 661 N N . PHE A 1 85 ? -4.267 5.738 -7.491 1.00 96.81 85 PHE A N 1
ATOM 662 C CA . PHE A 1 85 ? -4.449 6.602 -6.327 1.00 96.81 85 PHE A CA 1
ATOM 663 C C . PHE A 1 85 ? -3.103 7.129 -5.818 1.00 96.81 85 PHE A C 1
ATOM 665 O O . PHE A 1 85 ? -2.958 8.332 -5.602 1.00 96.81 85 PHE A O 1
ATOM 672 N N . HIS A 1 86 ? -2.100 6.254 -5.702 1.00 96.69 86 HIS A N 1
ATOM 673 C CA . HIS A 1 86 ? -0.734 6.635 -5.323 1.00 96.69 86 HIS A CA 1
ATOM 674 C C . HIS A 1 86 ? -0.104 7.610 -6.324 1.00 96.69 86 HIS A C 1
ATOM 676 O O . HIS A 1 86 ? 0.483 8.617 -5.935 1.00 96.69 86 HIS A O 1
ATOM 682 N N . ALA A 1 87 ? -0.278 7.369 -7.622 1.00 96.94 87 ALA A N 1
ATOM 683 C CA . ALA A 1 87 ? 0.216 8.268 -8.657 1.00 96.94 87 ALA A CA 1
ATOM 684 C C . ALA A 1 87 ? -0.396 9.677 -8.560 1.00 96.94 87 ALA A C 1
ATOM 686 O O . ALA A 1 87 ? 0.310 10.679 -8.690 1.00 96.94 87 ALA A O 1
ATOM 687 N N . ALA A 1 88 ? -1.708 9.763 -8.310 1.00 96.00 88 ALA A N 1
ATOM 688 C CA . ALA A 1 88 ? -2.396 11.038 -8.130 1.00 96.00 88 ALA A 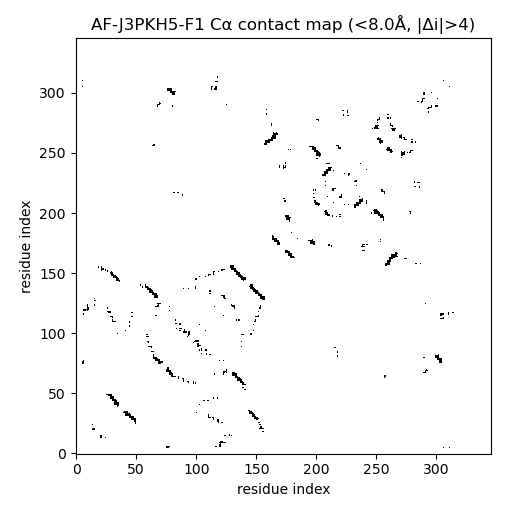CA 1
ATOM 689 C C . ALA A 1 88 ? -1.897 11.785 -6.883 1.00 96.00 88 ALA A C 1
ATOM 691 O O . ALA A 1 88 ? -1.694 12.999 -6.945 1.00 96.00 88 ALA A O 1
ATOM 692 N N . ARG A 1 89 ? -1.655 11.069 -5.777 1.00 94.31 89 ARG A N 1
ATOM 693 C CA . ARG A 1 89 ? -1.065 11.642 -4.558 1.00 94.31 89 ARG A CA 1
ATOM 694 C C . ARG A 1 89 ? 0.343 12.167 -4.800 1.00 94.31 89 ARG A C 1
ATOM 696 O O . ARG A 1 89 ? 0.592 13.334 -4.511 1.00 94.31 89 ARG A O 1
ATOM 703 N N . MET A 1 90 ? 1.222 11.378 -5.421 1.00 94.44 90 MET A N 1
ATOM 704 C CA . MET A 1 90 ? 2.579 11.829 -5.739 1.00 94.44 90 MET A CA 1
ATOM 705 C C . MET A 1 90 ? 2.561 13.088 -6.608 1.00 94.44 90 MET A C 1
ATOM 707 O O . MET A 1 90 ? 3.328 14.012 -6.354 1.00 94.44 90 MET A O 1
ATOM 711 N N . ALA A 1 91 ? 1.674 13.169 -7.604 1.00 93.56 91 ALA A N 1
ATOM 712 C CA . ALA A 1 91 ? 1.547 14.365 -8.434 1.00 93.56 91 ALA A CA 1
ATOM 713 C C . ALA A 1 91 ? 1.118 15.603 -7.622 1.00 93.56 91 ALA A C 1
ATOM 715 O O . ALA A 1 91 ? 1.635 16.699 -7.850 1.00 93.56 91 ALA A O 1
ATOM 716 N N . GLN A 1 92 ? 0.211 15.434 -6.653 1.00 91.94 92 GLN A N 1
ATOM 717 C CA . GLN A 1 92 ? -0.194 16.505 -5.737 1.00 91.94 92 GLN A CA 1
ATOM 718 C C . GLN A 1 92 ? 0.958 16.925 -4.817 1.00 91.94 92 GLN A C 1
ATOM 720 O O . GLN A 1 92 ? 1.242 18.116 -4.717 1.00 91.94 92 GLN A O 1
ATOM 725 N N . SER A 1 93 ? 1.663 15.973 -4.199 1.00 89.81 93 SER A N 1
ATOM 726 C CA . SER A 1 93 ? 2.828 16.248 -3.347 1.00 89.81 93 SER A CA 1
ATOM 727 C C . SER A 1 93 ? 3.964 16.919 -4.121 1.00 89.81 93 SER A C 1
ATOM 729 O O . SER A 1 93 ? 4.584 17.863 -3.624 1.00 89.81 93 SER A O 1
ATOM 731 N N . ALA A 1 94 ? 4.202 16.486 -5.362 1.00 90.12 94 ALA A N 1
ATOM 732 C CA . ALA A 1 94 ? 5.192 17.084 -6.245 1.00 90.12 94 ALA A CA 1
ATOM 733 C C . ALA A 1 94 ? 4.899 18.578 -6.456 1.00 90.12 94 ALA A C 1
ATOM 735 O O . ALA A 1 94 ? 5.762 19.421 -6.190 1.00 90.12 94 ALA A O 1
ATOM 736 N N . ALA A 1 95 ? 3.652 18.890 -6.829 1.00 87.25 95 ALA A N 1
ATOM 737 C CA . ALA A 1 95 ? 3.180 20.246 -7.090 1.00 87.25 95 ALA A CA 1
ATOM 738 C C . ALA A 1 95 ? 3.116 21.130 -5.833 1.00 87.25 95 ALA A C 1
ATOM 740 O O . ALA A 1 95 ? 3.424 22.317 -5.910 1.00 87.25 95 ALA A O 1
ATOM 741 N N . ALA A 1 96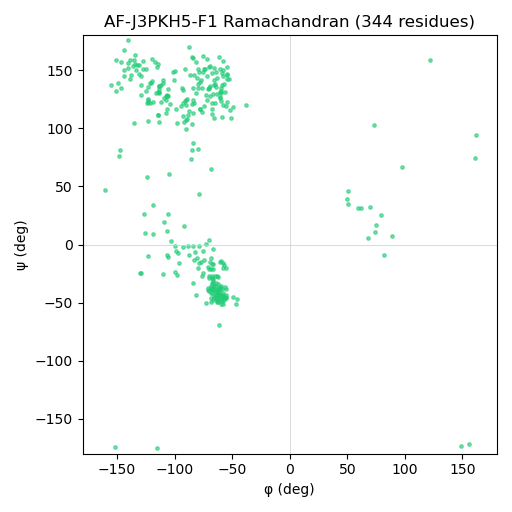 ? 2.709 20.574 -4.690 1.00 84.25 96 ALA A N 1
ATOM 742 C CA . ALA A 1 96 ? 2.461 21.343 -3.474 1.00 84.25 96 ALA A CA 1
ATOM 743 C C . ALA A 1 96 ? 3.722 21.603 -2.636 1.00 84.25 96 ALA A C 1
ATOM 745 O O . ALA A 1 96 ? 3.808 22.644 -1.988 1.00 84.25 96 ALA A O 1
ATOM 746 N N . SER A 1 97 ? 4.681 20.669 -2.617 1.00 77.69 97 SER A N 1
ATOM 747 C CA . SER A 1 97 ? 5.717 20.652 -1.569 1.00 77.69 97 SER A CA 1
ATOM 748 C C . SER A 1 97 ? 7.150 20.561 -2.081 1.00 77.69 97 SER A C 1
ATOM 750 O O . SER A 1 97 ? 8.068 20.979 -1.379 1.00 77.69 97 SER A O 1
ATOM 752 N N . THR A 1 98 ? 7.369 20.025 -3.284 1.00 78.31 98 THR A N 1
ATOM 753 C CA . THR A 1 98 ? 8.738 19.759 -3.768 1.00 78.31 98 THR A CA 1
ATOM 754 C C . THR A 1 98 ? 9.175 20.672 -4.907 1.00 78.31 98 THR A C 1
ATOM 756 O O . THR A 1 98 ? 10.369 20.867 -5.084 1.00 78.31 98 THR A O 1
ATOM 759 N N . GLY A 1 99 ? 8.238 21.220 -5.690 1.00 82.25 99 GLY A N 1
ATOM 760 C CA . GLY A 1 99 ? 8.566 21.954 -6.917 1.00 82.25 99 GLY A CA 1
ATOM 761 C C . GLY A 1 99 ? 9.139 21.071 -8.035 1.00 82.25 99 GLY A C 1
ATOM 762 O O . GLY A 1 99 ? 9.534 21.591 -9.076 1.00 82.25 99 GLY A O 1
ATOM 763 N N . LEU A 1 100 ? 9.176 19.747 -7.839 1.00 88.75 100 LEU A N 1
ATOM 764 C CA . LEU A 1 100 ? 9.619 18.782 -8.838 1.00 88.75 100 LEU A CA 1
ATOM 765 C C . LEU A 1 100 ? 8.540 18.596 -9.916 1.00 88.75 100 LEU A C 1
ATOM 767 O O . LEU A 1 100 ? 7.343 18.681 -9.616 1.00 88.75 100 LEU A O 1
ATOM 771 N N . PRO A 1 101 ? 8.929 18.303 -11.170 1.00 91.19 101 PRO A N 1
ATOM 772 C CA . PRO A 1 101 ? 7.970 17.976 -12.216 1.00 91.19 101 PRO A CA 1
ATOM 773 C C . PRO A 1 101 ? 7.189 16.716 -11.809 1.00 91.19 101 PRO A C 1
ATOM 775 O O . PRO A 1 101 ? 7.806 15.698 -11.495 1.00 91.19 101 PRO A O 1
ATOM 778 N N . PRO A 1 102 ? 5.846 16.735 -11.805 1.00 92.94 102 PRO A N 1
ATOM 779 C CA . PRO A 1 102 ? 5.074 15.544 -11.488 1.00 92.94 102 PRO A CA 1
ATOM 780 C C . PRO A 1 102 ? 5.209 14.511 -12.622 1.00 92.94 102 PRO A C 1
ATOM 782 O O . PRO A 1 102 ? 5.084 14.872 -13.801 1.00 92.94 102 PRO A O 1
ATOM 785 N N . PRO A 1 103 ? 5.439 13.223 -12.316 1.00 93.25 103 PRO A N 1
ATOM 786 C CA . PRO A 1 103 ? 5.378 12.178 -13.327 1.00 93.25 103 PRO A CA 1
ATOM 787 C C . PRO A 1 103 ? 3.940 12.046 -13.856 1.00 93.25 103 PRO A C 1
ATOM 789 O O . PRO A 1 103 ? 2.991 12.055 -13.067 1.00 93.25 103 PRO A O 1
ATOM 792 N N . PRO A 1 104 ? 3.735 11.892 -15.178 1.00 95.94 104 PRO A N 1
ATOM 793 C CA . PRO A 1 104 ? 2.430 11.538 -15.718 1.00 95.94 104 PRO A CA 1
ATOM 794 C C . PRO A 1 104 ? 1.893 10.256 -15.070 1.00 95.94 104 PRO A C 1
ATOM 796 O O . PRO A 1 104 ? 2.643 9.301 -14.875 1.00 95.94 104 PRO A O 1
ATOM 799 N N . LEU A 1 105 ? 0.582 10.196 -14.818 1.00 96.25 105 LEU A N 1
ATOM 800 C CA . LEU A 1 105 ? -0.093 9.038 -14.208 1.00 96.25 105 LEU A CA 1
ATOM 801 C C . LEU A 1 105 ? 0.274 7.705 -14.891 1.00 96.25 105 LEU A C 1
ATOM 803 O O . LEU A 1 105 ? 0.600 6.722 -14.226 1.00 96.25 105 LEU A O 1
ATOM 807 N N . GLY A 1 106 ? 0.271 7.690 -16.228 1.00 96.81 106 GLY A N 1
ATOM 808 C CA . GLY A 1 106 ? 0.643 6.514 -17.020 1.00 96.81 106 GLY A CA 1
ATOM 809 C C . GLY A 1 106 ? 2.114 6.115 -16.866 1.00 96.81 106 GLY A C 1
ATOM 810 O O . GLY A 1 106 ? 2.416 4.932 -16.817 1.00 96.81 106 GLY A O 1
ATOM 811 N N . LEU A 1 107 ? 3.026 7.083 -16.726 1.00 97.44 107 LEU A N 1
ATOM 812 C CA . LEU A 1 107 ? 4.445 6.798 -16.495 1.00 97.44 107 LEU A CA 1
ATOM 813 C C . LEU A 1 107 ? 4.659 6.185 -15.111 1.00 97.44 107 LEU A C 1
ATOM 815 O O . LEU A 1 107 ? 5.369 5.195 -14.987 1.00 97.44 107 LEU A O 1
ATOM 819 N N . PHE A 1 108 ? 4.037 6.759 -14.078 1.00 98.19 108 PHE A N 1
ATOM 820 C CA . PHE A 1 108 ? 4.151 6.248 -12.714 1.00 98.19 108 PHE A CA 1
ATOM 821 C C . PHE A 1 108 ? 3.653 4.804 -12.616 1.00 98.19 108 PHE A C 1
ATOM 823 O O . PHE A 1 108 ? 4.359 3.927 -12.120 1.00 98.19 108 PHE A O 1
ATOM 830 N N . THR A 1 109 ? 2.442 4.556 -13.120 1.00 97.88 109 THR A N 1
ATOM 831 C CA . THR A 1 109 ? 1.827 3.222 -13.089 1.00 97.88 109 THR A CA 1
ATOM 832 C C . THR A 1 109 ? 2.618 2.215 -13.921 1.00 97.88 109 THR A C 1
ATOM 834 O O . THR A 1 109 ? 2.778 1.076 -13.489 1.00 97.88 109 THR A O 1
ATOM 837 N N . GLU A 1 110 ? 3.203 2.637 -15.045 1.00 97.81 110 GLU A N 1
ATOM 838 C CA . GLU A 1 110 ? 4.111 1.803 -15.832 1.00 97.81 110 GLU A CA 1
ATOM 839 C C . GLU A 1 110 ? 5.408 1.482 -15.077 1.00 97.81 110 GLU A C 1
ATOM 841 O O . GLU A 1 110 ? 5.816 0.323 -15.043 1.00 97.81 110 GLU A O 1
ATOM 846 N N . CYS A 1 111 ? 6.035 2.456 -14.405 1.00 98.12 111 CYS A N 1
ATOM 847 C CA . CYS A 1 111 ? 7.213 2.198 -13.571 1.00 98.12 111 CYS A CA 1
ATOM 848 C C . CYS A 1 111 ? 6.919 1.154 -12.488 1.00 98.12 111 CYS A C 1
ATOM 850 O O . CYS A 1 111 ? 7.69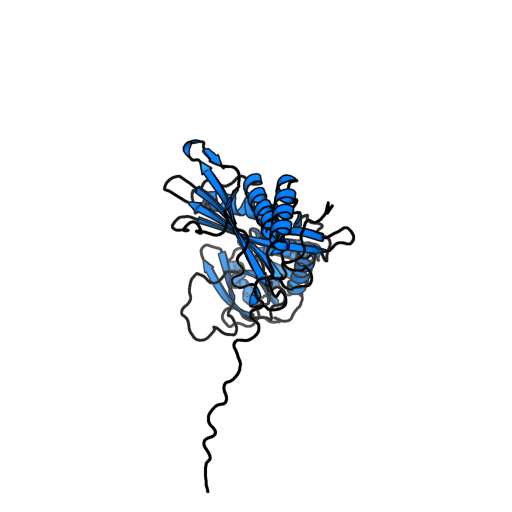9 0.222 -12.305 1.00 98.12 111 CYS A O 1
ATOM 852 N N . VAL A 1 112 ? 5.778 1.281 -11.804 1.00 98.31 112 VAL A N 1
ATOM 853 C CA . VAL A 1 112 ? 5.332 0.327 -10.781 1.00 98.31 112 VAL A CA 1
ATOM 854 C C . VAL A 1 112 ? 5.083 -1.057 -11.383 1.00 98.31 112 VAL A C 1
ATOM 856 O O . VAL A 1 112 ? 5.600 -2.049 -10.871 1.00 98.31 112 VAL A O 1
ATOM 859 N N . ARG A 1 113 ? 4.350 -1.142 -12.501 1.00 97.88 113 ARG A N 1
ATOM 860 C CA . ARG A 1 113 ? 4.071 -2.407 -13.197 1.00 97.88 113 ARG A CA 1
ATOM 861 C C . ARG A 1 113 ? 5.364 -3.128 -13.578 1.00 97.88 113 ARG A C 1
ATOM 863 O O . ARG A 1 113 ? 5.498 -4.318 -13.300 1.00 97.88 113 ARG A O 1
ATOM 870 N N . ARG A 1 114 ? 6.320 -2.411 -14.177 1.00 97.31 114 ARG A N 1
ATOM 871 C CA . ARG A 1 114 ? 7.624 -2.955 -14.587 1.00 97.31 114 ARG A CA 1
ATOM 872 C C . ARG A 1 114 ? 8.463 -3.404 -13.404 1.00 97.31 114 ARG A C 1
ATOM 874 O O . ARG A 1 114 ? 9.083 -4.458 -13.476 1.00 97.31 114 ARG A O 1
ATOM 881 N N . ALA A 1 115 ? 8.444 -2.638 -12.316 1.00 96.62 115 ALA A N 1
ATOM 882 C CA . ALA A 1 115 ? 9.170 -2.957 -11.095 1.00 96.62 115 ALA A CA 1
ATOM 883 C C . ALA A 1 115 ? 8.678 -4.283 -10.502 1.00 96.62 115 ALA A C 1
ATOM 885 O O . ALA A 1 115 ? 9.487 -5.154 -10.189 1.00 96.62 115 ALA A O 1
ATOM 886 N N . VAL A 1 116 ? 7.357 -4.473 -10.422 1.00 97.56 116 VAL A N 1
ATOM 887 C CA . VAL A 1 116 ? 6.767 -5.722 -9.921 1.00 97.56 116 VAL A CA 1
ATOM 888 C C . VAL A 1 116 ? 6.976 -6.876 -10.900 1.00 97.56 116 VAL A C 1
ATOM 890 O O . VAL A 1 116 ? 7.285 -7.981 -10.469 1.00 97.56 116 VAL A O 1
ATOM 893 N N . ALA A 1 117 ? 6.847 -6.640 -12.209 1.00 96.19 117 ALA A N 1
ATOM 894 C CA . ALA A 1 117 ? 7.059 -7.675 -13.220 1.00 96.19 117 ALA A CA 1
ATOM 895 C C . ALA A 1 117 ? 8.507 -8.192 -13.232 1.00 96.19 117 ALA A C 1
ATOM 897 O O . ALA A 1 117 ? 8.714 -9.401 -13.291 1.00 96.19 117 ALA A O 1
ATOM 898 N N . ALA A 1 118 ? 9.492 -7.294 -13.134 1.00 94.12 118 ALA A N 1
ATOM 899 C CA . ALA A 1 118 ? 10.907 -7.656 -13.074 1.00 94.12 118 ALA A CA 1
ATOM 900 C C . ALA A 1 118 ? 11.246 -8.457 -11.809 1.00 94.12 118 ALA A C 1
ATOM 902 O O . ALA A 1 118 ? 12.068 -9.356 -11.873 1.00 94.12 118 ALA A O 1
ATOM 903 N N . ASN A 1 119 ? 10.567 -8.172 -10.693 1.00 93.94 119 ASN A N 1
ATOM 904 C CA . ASN A 1 119 ? 10.814 -8.779 -9.384 1.00 93.94 119 ASN A CA 1
ATOM 905 C C . ASN A 1 119 ? 9.732 -9.801 -8.983 1.00 93.94 119 ASN A C 1
ATOM 907 O O . ASN A 1 119 ? 9.469 -10.013 -7.798 1.00 93.94 119 ASN A O 1
ATOM 911 N N . ALA A 1 120 ? 9.058 -10.419 -9.955 1.00 94.81 120 ALA A N 1
ATOM 912 C CA . ALA A 1 120 ? 7.839 -11.194 -9.719 1.00 94.81 120 ALA A CA 1
ATOM 913 C C . ALA A 1 120 ? 8.034 -12.430 -8.815 1.00 94.81 120 ALA A C 1
ATOM 915 O O . ALA A 1 120 ? 7.097 -12.837 -8.123 1.00 94.81 120 ALA A O 1
ATOM 916 N N . GLU A 1 121 ? 9.237 -13.013 -8.778 1.00 92.69 121 GLU A N 1
ATOM 917 C CA . GLU A 1 121 ? 9.571 -14.124 -7.871 1.00 92.69 121 GLU A CA 1
ATOM 918 C C . GLU A 1 121 ? 9.667 -13.694 -6.399 1.00 92.69 121 GLU A C 1
ATOM 920 O O . GLU A 1 121 ? 9.515 -14.522 -5.502 1.00 92.69 121 GLU A O 1
ATOM 925 N N . PHE A 1 122 ? 9.869 -12.399 -6.138 1.00 93.06 122 PHE A N 1
ATOM 926 C CA . PHE A 1 122 ? 9.938 -11.835 -4.791 1.00 93.06 122 PHE A CA 1
ATOM 927 C C . PHE A 1 122 ? 8.567 -11.425 -4.248 1.00 93.06 122 PHE A C 1
ATOM 929 O O . PHE A 1 122 ? 8.479 -10.978 -3.104 1.00 93.06 122 PHE A O 1
ATOM 936 N N . VAL A 1 123 ? 7.488 -11.583 -5.029 1.00 94.50 123 VAL A N 1
ATOM 937 C CA . VAL A 1 123 ? 6.132 -11.457 -4.484 1.00 94.50 123 VAL A CA 1
ATOM 938 C C . VAL A 1 123 ? 5.814 -12.701 -3.651 1.00 94.50 123 VAL A C 1
ATOM 940 O O . VAL A 1 123 ? 5.772 -13.798 -4.229 1.00 94.50 123 VAL A O 1
ATOM 943 N N . PRO A 1 124 ? 5.545 -12.543 -2.337 1.00 92.88 124 PRO A N 1
ATOM 944 C CA . PRO A 1 124 ? 5.356 -13.672 -1.435 1.00 92.88 124 PRO A CA 1
ATOM 945 C C . PRO A 1 124 ? 4.219 -14.618 -1.857 1.00 92.88 124 PRO A C 1
ATOM 947 O O . PRO A 1 124 ? 3.303 -14.210 -2.588 1.00 92.88 124 PRO A O 1
ATOM 950 N N . PRO A 1 125 ? 4.247 -15.879 -1.386 1.00 92.75 125 PRO A N 1
ATOM 951 C CA . PRO A 1 125 ? 3.124 -16.801 -1.520 1.00 92.75 125 PRO A CA 1
ATOM 952 C C . PRO A 1 125 ? 1.829 -16.201 -0.958 1.00 92.75 125 PRO A C 1
ATOM 954 O O . PRO A 1 125 ? 1.850 -15.451 0.025 1.00 92.75 125 PRO A O 1
ATOM 957 N N . ALA A 1 126 ? 0.691 -16.534 -1.567 1.00 91.50 126 ALA A N 1
ATOM 958 C CA . ALA A 1 126 ? -0.604 -15.945 -1.212 1.00 91.50 126 ALA A CA 1
ATOM 959 C C . ALA A 1 126 ? -1.066 -16.336 0.202 1.00 91.50 126 ALA A C 1
ATOM 961 O O . ALA A 1 126 ? -1.766 -15.567 0.857 1.00 91.50 126 ALA A O 1
ATOM 962 N N . GLU A 1 127 ? -0.650 -17.517 0.649 1.00 87.25 127 GLU A N 1
ATOM 963 C CA . GLU A 1 127 ? -0.898 -18.116 1.956 1.00 87.25 127 GLU A CA 1
ATOM 964 C C . GLU A 1 127 ? -0.027 -17.544 3.080 1.00 87.25 127 GLU A C 1
ATOM 966 O O . GLU A 1 127 ? -0.335 -17.765 4.249 1.00 87.25 127 GLU A O 1
ATOM 971 N N . SER A 1 128 ? 1.040 -16.813 2.745 1.00 87.81 128 SER A N 1
ATOM 972 C CA . SER A 1 128 ? 1.910 -16.187 3.742 1.00 87.81 128 SER A CA 1
ATOM 973 C C . SER A 1 128 ? 1.360 -14.833 4.201 1.00 87.81 128 SER A C 1
ATOM 975 O O . SER A 1 128 ? 0.610 -14.166 3.485 1.00 87.81 128 SER A O 1
ATOM 977 N N . GLU A 1 129 ? 1.819 -14.355 5.358 1.00 82.31 129 GLU A N 1
ATOM 978 C CA . GLU A 1 129 ? 1.551 -12.989 5.844 1.00 82.31 129 GLU A CA 1
ATOM 979 C C . GLU A 1 129 ? 2.347 -11.918 5.064 1.00 82.31 129 GLU A C 1
ATOM 981 O O . GLU A 1 129 ? 2.229 -10.715 5.313 1.00 82.31 129 GLU A O 1
ATOM 986 N N . GLY A 1 130 ? 3.145 -12.338 4.078 1.00 86.69 130 GLY A N 1
ATOM 987 C CA . GLY A 1 130 ? 4.029 -11.478 3.308 1.00 86.69 130 GLY A CA 1
ATOM 988 C C . GLY A 1 130 ? 3.327 -10.686 2.205 1.00 86.69 130 GLY A C 1
ATOM 989 O O . GLY A 1 130 ? 2.347 -11.138 1.612 1.00 86.69 130 GLY A O 1
ATOM 990 N N . MET A 1 131 ? 3.872 -9.516 1.891 1.00 89.88 131 MET A N 1
ATOM 991 C CA . MET A 1 131 ? 3.564 -8.700 0.714 1.00 89.88 131 MET A CA 1
ATOM 992 C C . MET A 1 131 ? 4.853 -8.123 0.125 1.00 89.88 131 MET A C 1
ATOM 994 O O . MET A 1 131 ? 5.864 -8.019 0.816 1.00 89.88 131 MET A O 1
ATOM 998 N N . LEU A 1 132 ? 4.834 -7.731 -1.148 1.00 92.38 132 LEU A N 1
ATOM 999 C CA . LEU A 1 132 ? 5.948 -6.992 -1.738 1.00 92.38 132 LEU A CA 1
ATOM 1000 C C . LEU A 1 132 ? 5.699 -5.495 -1.534 1.00 92.38 132 LEU A C 1
ATOM 1002 O O . LEU A 1 132 ? 4.820 -4.923 -2.179 1.00 92.38 132 LEU A O 1
ATOM 1006 N N . SER A 1 133 ? 6.451 -4.874 -0.625 1.00 91.38 133 SER A N 1
ATOM 1007 C CA . SER A 1 133 ? 6.436 -3.424 -0.436 1.00 91.38 133 SER A CA 1
ATOM 1008 C C . SER A 1 133 ? 7.091 -2.754 -1.637 1.00 91.38 133 SER A C 1
ATOM 1010 O O . SER A 1 133 ? 8.141 -3.188 -2.113 1.00 91.38 133 SER A O 1
ATOM 1012 N N . ILE A 1 134 ? 6.456 -1.706 -2.141 1.00 93.81 134 ILE A N 1
ATOM 1013 C CA . ILE A 1 134 ? 6.905 -0.915 -3.279 1.00 93.81 134 ILE A CA 1
ATOM 1014 C C . ILE A 1 134 ? 7.050 0.517 -2.791 1.00 93.81 134 ILE A C 1
ATOM 1016 O O . ILE A 1 134 ? 6.076 1.127 -2.353 1.00 93.81 134 ILE A O 1
ATOM 1020 N N . ARG A 1 135 ? 8.248 1.076 -2.922 1.00 93.62 135 ARG A N 1
ATOM 1021 C CA . ARG A 1 135 ? 8.543 2.462 -2.576 1.00 93.62 135 ARG A CA 1
ATOM 1022 C C . ARG A 1 135 ? 8.878 3.249 -3.833 1.00 93.62 135 ARG A C 1
ATOM 1024 O O . ARG A 1 135 ? 9.969 3.117 -4.388 1.00 93.62 135 ARG A O 1
ATOM 1031 N N . ALA A 1 136 ? 7.943 4.083 -4.271 1.00 94.56 136 ALA A N 1
ATOM 1032 C CA . ALA A 1 136 ? 8.166 5.037 -5.346 1.00 94.56 136 ALA A CA 1
ATOM 1033 C C . ALA A 1 136 ? 8.690 6.349 -4.753 1.00 94.56 136 ALA A C 1
ATOM 1035 O O . ALA A 1 136 ? 8.065 6.925 -3.868 1.00 94.56 136 ALA A O 1
ATOM 1036 N N . VAL A 1 137 ? 9.829 6.834 -5.237 1.00 92.88 137 VAL A N 1
ATOM 1037 C CA . VAL A 1 137 ? 10.471 8.068 -4.778 1.00 92.88 137 VAL A CA 1
ATOM 1038 C C . VAL A 1 137 ? 10.671 8.988 -5.970 1.00 92.88 137 VAL A C 1
ATOM 1040 O O . VAL A 1 137 ? 11.356 8.624 -6.927 1.00 92.88 137 VAL A O 1
ATOM 1043 N N . LEU A 1 138 ? 10.097 10.184 -5.889 1.00 92.50 138 LEU A N 1
ATOM 1044 C CA . LEU A 1 138 ? 10.385 11.295 -6.784 1.00 92.50 138 LEU A CA 1
ATOM 1045 C C . LEU A 1 138 ? 11.380 12.218 -6.085 1.00 92.50 138 LEU A C 1
ATOM 1047 O O . LEU A 1 138 ? 11.054 12.791 -5.047 1.00 92.50 138 LEU A O 1
ATOM 1051 N N . ALA A 1 139 ? 12.576 12.361 -6.645 1.00 89.88 139 ALA A N 1
ATOM 1052 C CA . ALA A 1 139 ? 13.648 13.162 -6.062 1.00 89.88 139 ALA A CA 1
ATOM 1053 C C . ALA A 1 139 ? 14.315 14.066 -7.104 1.00 89.88 139 ALA A C 1
ATOM 1055 O O . ALA A 1 139 ? 14.399 13.714 -8.284 1.00 89.88 139 ALA A O 1
ATOM 1056 N N . GLY A 1 140 ? 14.825 15.213 -6.654 1.00 85.00 140 GLY A N 1
ATOM 1057 C CA . GLY A 1 140 ? 15.757 16.021 -7.442 1.00 85.00 140 GLY A CA 1
ATOM 1058 C C . GLY A 1 140 ? 17.109 15.312 -7.567 1.00 85.00 140 GLY A C 1
ATOM 1059 O O . GLY A 1 140 ? 17.682 14.894 -6.564 1.00 85.00 140 GLY A O 1
ATOM 1060 N N . ALA A 1 141 ? 17.614 15.161 -8.789 1.00 68.56 141 ALA A N 1
ATOM 1061 C CA . ALA A 1 141 ? 18.910 14.544 -9.082 1.00 68.56 141 ALA A CA 1
ATOM 1062 C C . ALA A 1 141 ? 20.019 15.579 -9.341 1.00 68.56 141 ALA A C 1
ATOM 1064 O O . ALA A 1 141 ? 21.200 15.285 -9.159 1.00 68.56 141 ALA A O 1
ATOM 1065 N N . SER A 1 142 ? 19.645 16.792 -9.755 1.00 65.50 142 SER A N 1
ATOM 1066 C CA . SER A 1 142 ? 20.513 17.963 -9.914 1.00 65.50 142 SER A CA 1
ATOM 1067 C C . SER A 1 142 ? 19.673 19.235 -9.704 1.00 65.50 142 SER A C 1
ATOM 1069 O O . SER A 1 142 ? 18.504 19.141 -9.337 1.00 65.50 142 SER A O 1
ATOM 1071 N N . ALA A 1 143 ? 20.241 20.430 -9.913 1.00 58.78 143 ALA A N 1
ATOM 1072 C CA . ALA A 1 143 ? 19.500 21.690 -9.760 1.00 58.78 143 ALA A CA 1
ATOM 1073 C C . ALA A 1 143 ? 18.257 21.791 -10.668 1.00 58.78 143 ALA A C 1
ATOM 1075 O O . ALA A 1 143 ? 17.364 22.580 -10.371 1.00 58.78 143 ALA A O 1
ATOM 1076 N N . GLU A 1 144 ? 18.197 21.000 -11.746 1.00 58.81 144 GLU A N 1
ATOM 1077 C CA . GLU A 1 144 ? 17.077 21.013 -12.692 1.00 58.81 144 GLU A CA 1
ATOM 1078 C C . GLU A 1 144 ? 16.526 19.600 -12.994 1.00 58.81 144 GLU A C 1
ATOM 1080 O O . GLU A 1 144 ? 15.349 19.477 -13.326 1.00 58.81 144 GLU A O 1
ATOM 1085 N N . ASP A 1 145 ? 17.301 18.518 -12.837 1.00 79.62 145 ASP A N 1
ATOM 1086 C CA . ASP A 1 145 ? 16.845 17.161 -13.183 1.00 79.62 145 ASP A CA 1
ATOM 1087 C C . ASP A 1 145 ? 16.085 16.472 -12.041 1.00 79.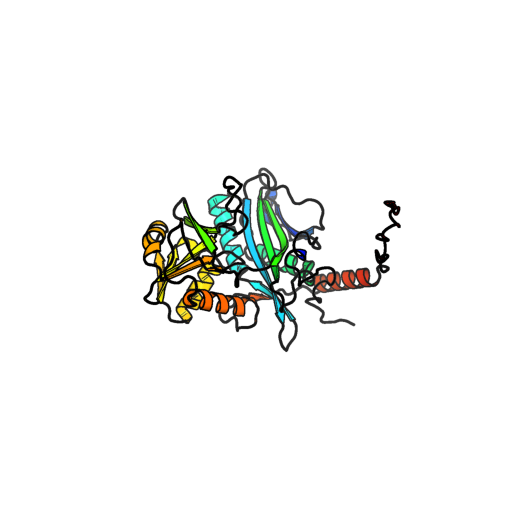62 145 ASP A C 1
ATOM 1089 O O . ASP A 1 145 ? 16.438 16.601 -10.867 1.00 79.62 145 ASP A O 1
ATOM 1093 N N . ALA A 1 146 ? 15.089 15.654 -12.394 1.00 88.81 146 ALA A N 1
ATOM 1094 C CA . ALA A 1 146 ? 14.326 14.831 -11.456 1.00 88.81 146 ALA A CA 1
ATOM 1095 C C . ALA A 1 146 ? 14.356 13.349 -11.849 1.00 88.81 146 ALA A C 1
ATOM 1097 O O . ALA A 1 146 ? 14.462 12.995 -13.026 1.00 88.81 146 ALA A O 1
ATOM 1098 N N . VAL A 1 147 ? 14.242 12.471 -10.857 1.00 91.94 147 VAL A N 1
ATOM 1099 C CA . VAL A 1 147 ? 14.197 11.018 -11.037 1.00 91.94 147 VAL A CA 1
ATOM 1100 C C . VAL A 1 147 ? 12.996 10.471 -10.282 1.00 91.94 147 VAL A C 1
ATOM 1102 O O . VAL A 1 147 ? 12.829 10.741 -9.094 1.00 91.94 147 VAL A O 1
ATOM 1105 N N . LEU A 1 148 ? 12.183 9.676 -10.975 1.00 94.50 148 LEU A N 1
ATOM 1106 C CA . LEU A 1 148 ? 11.237 8.757 -10.361 1.00 94.50 148 LEU A CA 1
ATOM 1107 C C . LEU A 1 148 ? 11.923 7.397 -10.268 1.00 94.50 148 LEU A C 1
ATOM 1109 O O . LEU A 1 148 ? 12.284 6.826 -11.295 1.00 94.50 148 LEU A O 1
ATOM 1113 N N . SER A 1 149 ? 12.086 6.880 -9.055 1.00 93.81 149 SER A N 1
ATOM 1114 C CA . SER A 1 149 ? 12.643 5.549 -8.803 1.00 93.81 149 SER A CA 1
ATOM 1115 C C . SER A 1 149 ? 11.646 4.680 -8.042 1.00 93.81 149 SER A C 1
ATOM 1117 O O . SER A 1 149 ? 10.973 5.173 -7.142 1.00 93.81 149 SER A O 1
ATOM 1119 N N . VAL A 1 150 ? 11.520 3.405 -8.410 1.00 95.44 150 VAL A N 1
ATOM 1120 C CA . VAL A 1 150 ? 10.586 2.454 -7.793 1.00 95.44 150 VAL A CA 1
ATOM 1121 C C . VAL A 1 150 ? 11.359 1.258 -7.265 1.00 95.44 150 VAL A C 1
ATOM 1123 O O . VAL A 1 150 ? 11.811 0.414 -8.039 1.00 95.44 150 VAL A O 1
ATOM 1126 N N . HIS A 1 151 ? 11.490 1.210 -5.944 1.00 92.19 151 HIS A N 1
ATOM 1127 C CA . HIS A 1 151 ? 12.220 0.193 -5.191 1.00 92.19 151 HIS A CA 1
ATOM 1128 C C . HIS A 1 151 ? 11.248 -0.831 -4.623 1.00 92.19 151 HIS A C 1
ATOM 1130 O O . HIS A 1 151 ? 10.110 -0.478 -4.311 1.00 92.19 151 HIS A O 1
ATOM 1136 N N . LEU A 1 152 ? 11.685 -2.080 -4.472 1.00 90.88 152 LEU A N 1
ATOM 1137 C CA . LEU A 1 152 ? 10.846 -3.140 -3.923 1.00 90.88 152 LEU A CA 1
ATOM 1138 C C . LEU A 1 152 ? 11.569 -3.897 -2.821 1.00 90.88 152 LEU A C 1
ATOM 1140 O O . LEU A 1 152 ? 12.781 -4.085 -2.881 1.00 90.88 152 LEU A O 1
ATOM 1144 N N . GLN A 1 153 ? 10.804 -4.351 -1.838 1.00 88.12 153 GLN A N 1
ATOM 1145 C CA . GLN A 1 153 ? 11.309 -5.201 -0.776 1.00 88.12 153 GLN A CA 1
ATOM 1146 C C . GLN A 1 153 ? 10.188 -6.108 -0.259 1.00 88.12 153 GLN A C 1
ATOM 1148 O O . GLN A 1 153 ? 9.091 -5.617 0.023 1.00 88.12 153 GLN A O 1
ATOM 1153 N N . PRO A 1 154 ? 10.422 -7.420 -0.106 1.00 87.62 154 PRO A N 1
ATOM 1154 C CA . PRO A 1 154 ? 9.506 -8.267 0.642 1.00 87.62 154 PRO A CA 1
ATOM 1155 C C . PRO A 1 154 ? 9.312 -7.738 2.070 1.00 87.62 154 PRO A C 1
ATOM 1157 O O . PRO A 1 154 ? 10.263 -7.315 2.727 1.00 87.62 154 PRO A O 1
ATOM 1160 N N . ALA A 1 155 ? 8.077 -7.764 2.552 1.00 80.69 155 ALA A N 1
ATOM 1161 C CA . ALA A 1 155 ? 7.684 -7.299 3.876 1.00 80.69 155 ALA A CA 1
ATOM 1162 C C . ALA A 1 155 ? 6.571 -8.190 4.441 1.00 80.69 155 ALA A C 1
ATOM 1164 O O . ALA A 1 155 ? 5.976 -8.985 3.715 1.00 80.69 155 ALA A O 1
ATOM 1165 N N . VAL A 1 156 ? 6.279 -8.052 5.734 1.00 76.06 156 VAL A N 1
ATOM 1166 C CA . VAL A 1 156 ? 5.142 -8.705 6.402 1.00 76.06 156 VAL A CA 1
ATOM 1167 C C . VAL A 1 156 ? 4.151 -7.631 6.827 1.00 76.06 156 VAL A C 1
ATOM 1169 O O . VAL A 1 156 ? 4.562 -6.592 7.341 1.00 76.06 156 VAL A O 1
ATOM 1172 N N . HIS A 1 157 ? 2.858 -7.868 6.615 1.00 75.56 157 HIS A N 1
ATOM 1173 C CA . HIS A 1 157 ? 1.827 -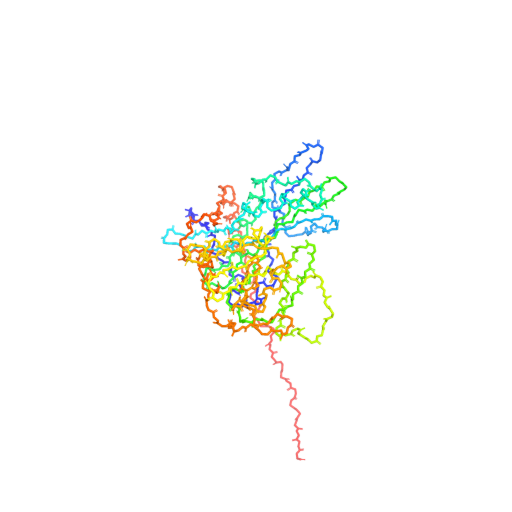6.902 6.985 1.00 75.56 157 HIS A CA 1
ATOM 1174 C C . HIS A 1 157 ? 1.403 -7.015 8.445 1.00 75.56 157 HIS A C 1
ATOM 1176 O O . HIS A 1 157 ? 1.536 -8.067 9.064 1.00 75.56 157 HIS A O 1
ATOM 1182 N N . SER A 1 158 ? 0.779 -5.964 8.974 1.00 71.44 158 SER A N 1
ATOM 1183 C CA . SER A 1 158 ? 0.339 -5.919 10.379 1.00 71.44 158 SER A CA 1
ATOM 1184 C C . SER A 1 158 ? -1.179 -5.768 10.549 1.00 71.44 158 SER A C 1
ATOM 1186 O O . SER A 1 158 ? -1.627 -5.128 11.493 1.00 71.44 158 SER A O 1
ATOM 1188 N N . PHE A 1 159 ? -1.984 -6.343 9.647 1.00 72.06 159 PHE A N 1
ATOM 1189 C CA . PHE A 1 159 ? -3.456 -6.363 9.766 1.00 72.06 159 PHE A CA 1
ATOM 1190 C C . PHE A 1 159 ? -3.981 -7.239 10.919 1.00 72.06 159 PHE A C 1
ATOM 1192 O O . PHE A 1 159 ? -5.095 -7.019 11.385 1.00 72.06 159 PHE A O 1
ATOM 1199 N N . ASP A 1 160 ? -3.178 -8.196 11.392 1.00 72.81 160 ASP A N 1
ATOM 1200 C CA . ASP A 1 160 ? -3.506 -9.104 12.505 1.00 72.81 160 ASP A CA 1
ATOM 1201 C C . ASP A 1 160 ? -2.683 -8.795 13.769 1.00 72.81 160 ASP A C 1
ATOM 1203 O O . ASP A 1 160 ? -2.514 -9.634 14.656 1.00 72.81 160 ASP A O 1
ATOM 1207 N N . ALA A 1 161 ? -2.124 -7.584 13.856 1.00 79.50 161 ALA A N 1
ATOM 1208 C CA . ALA A 1 161 ? -1.320 -7.187 15.000 1.00 79.50 161 ALA A CA 1
ATOM 1209 C C . ALA A 1 161 ? -2.166 -7.098 16.279 1.00 79.50 161 ALA A C 1
ATOM 1211 O O . ALA A 1 161 ? -3.292 -6.598 16.279 1.00 79.50 161 ALA A O 1
ATOM 1212 N N . ALA A 1 162 ? -1.581 -7.530 17.399 1.00 85.00 162 ALA A N 1
ATOM 1213 C CA . ALA A 1 162 ? -2.182 -7.340 18.714 1.00 85.00 162 ALA A CA 1
ATOM 1214 C C . ALA A 1 162 ? -2.367 -5.839 19.026 1.00 85.00 162 ALA A C 1
ATOM 1216 O O . ALA A 1 162 ? -1.547 -5.029 18.577 1.00 85.00 162 ALA A O 1
ATOM 1217 N N . PRO A 1 163 ? -3.377 -5.456 19.833 1.00 89.00 163 PRO A N 1
ATOM 1218 C CA . PRO A 1 163 ? -3.609 -4.059 20.178 1.00 89.00 163 PRO A CA 1
ATOM 1219 C C . PRO A 1 163 ? -2.396 -3.366 20.811 1.00 89.00 163 PRO A C 1
ATOM 1221 O O . PRO A 1 163 ? -1.801 -3.862 21.775 1.00 89.00 163 PRO A O 1
ATOM 1224 N N . GLN A 1 164 ? -2.053 -2.180 20.304 1.00 89.44 164 GLN A N 1
ATOM 1225 C CA . GLN A 1 164 ? -0.875 -1.417 20.727 1.00 89.44 164 GLN A CA 1
ATOM 1226 C C . GLN A 1 164 ? -1.242 -0.106 21.423 1.00 89.44 164 GLN A C 1
ATOM 1228 O O . GLN A 1 164 ? -2.323 0.453 21.232 1.00 89.44 164 GLN A O 1
ATOM 1233 N N . ASP A 1 165 ? -0.325 0.383 22.257 1.00 90.88 165 ASP A N 1
ATOM 1234 C CA . ASP A 1 165 ? -0.397 1.759 22.746 1.00 90.88 165 ASP A CA 1
ATOM 1235 C C . ASP A 1 165 ? 0.119 2.689 21.643 1.00 90.88 165 ASP A C 1
ATOM 1237 O O . ASP A 1 165 ? 1.004 2.316 20.873 1.00 90.88 165 ASP A O 1
ATOM 1241 N N . ALA A 1 166 ? -0.418 3.899 21.573 1.00 90.25 166 ALA A N 1
ATOM 1242 C CA . ALA A 1 166 ? -0.018 4.904 20.607 1.00 90.25 166 ALA A CA 1
ATOM 1243 C C . ALA A 1 166 ? 0.135 6.273 21.271 1.00 90.25 166 ALA A C 1
ATOM 1245 O O . ALA A 1 166 ? -0.435 6.550 22.330 1.00 90.25 166 ALA A O 1
ATOM 1246 N N . LEU A 1 167 ? 0.903 7.132 20.616 1.00 89.75 167 LEU A N 1
ATOM 1247 C CA . LEU A 1 167 ? 1.025 8.543 20.947 1.00 89.75 167 LEU A CA 1
ATOM 1248 C C . LEU A 1 167 ? 0.392 9.370 19.843 1.00 89.75 167 LEU A C 1
ATOM 1250 O O . LEU A 1 167 ? 0.588 9.071 18.659 1.00 89.75 167 LEU A O 1
ATOM 1254 N N . LEU A 1 168 ? -0.357 10.392 20.235 1.00 88.50 168 LEU A N 1
ATOM 1255 C CA . LEU A 1 168 ? -0.958 11.322 19.296 1.00 88.50 168 LEU A CA 1
ATOM 1256 C C . LEU A 1 168 ? 0.055 12.402 18.922 1.00 88.50 168 LEU A C 1
ATOM 1258 O O . LEU A 1 168 ? 0.720 12.988 19.775 1.00 88.50 168 LEU A O 1
ATOM 1262 N N . SER A 1 169 ? 0.142 12.701 17.633 1.00 85.75 169 SER A N 1
ATOM 1263 C CA . SER A 1 169 ? 0.858 13.864 17.126 1.00 85.75 169 SER A CA 1
ATOM 1264 C C . SER A 1 169 ? -0.084 14.690 16.264 1.00 85.75 169 SER A C 1
ATOM 1266 O O . SER A 1 169 ? -0.780 14.145 15.408 1.00 85.75 169 SER A O 1
ATOM 1268 N N . GLU A 1 170 ? -0.107 15.999 16.495 1.00 81.31 170 GLU A N 1
ATOM 1269 C CA . GLU A 1 170 ? -0.836 16.957 15.672 1.00 81.31 170 GLU A CA 1
ATOM 1270 C C . GLU A 1 170 ? 0.141 18.012 15.146 1.00 81.31 170 GLU A C 1
ATOM 1272 O O . GLU A 1 170 ? 0.824 18.678 15.925 1.00 81.31 170 GLU A O 1
ATOM 1277 N N . SER A 1 171 ? 0.209 18.160 13.824 1.00 78.25 171 SER A N 1
ATOM 1278 C CA . SER A 1 171 ? 0.990 19.209 13.161 1.00 78.25 171 SER A CA 1
ATOM 1279 C C . SER A 1 171 ? 0.283 19.645 11.888 1.00 78.25 171 SER A C 1
ATOM 1281 O O . SER A 1 171 ? -0.182 18.805 11.122 1.00 78.25 171 SER A O 1
ATOM 1283 N N . ASP A 1 172 ? 0.193 20.958 11.664 1.00 77.44 172 ASP A N 1
ATOM 1284 C CA . ASP A 1 172 ? -0.334 21.564 10.431 1.00 77.44 172 ASP A CA 1
ATOM 1285 C C . ASP A 1 172 ? -1.695 21.004 9.965 1.00 77.44 172 ASP A C 1
ATOM 1287 O O . ASP A 1 172 ? -1.939 20.804 8.776 1.00 77.44 172 ASP A O 1
ATOM 1291 N N . GLY A 1 173 ? -2.606 20.734 10.910 1.00 73.75 173 GLY A N 1
ATOM 1292 C CA . GLY A 1 173 ? -3.939 20.196 10.606 1.00 73.75 173 GLY A CA 1
ATOM 1293 C C . GLY A 1 173 ? -3.952 18.710 10.225 1.00 73.75 173 GLY A C 1
ATOM 1294 O O . GLY A 1 173 ? -4.941 18.218 9.678 1.00 73.75 173 GLY A O 1
ATOM 1295 N N . VAL A 1 174 ? -2.878 17.980 10.520 1.00 80.25 174 VAL A N 1
ATOM 1296 C CA . VAL A 1 174 ? -2.779 16.527 10.367 1.00 80.25 174 VAL A CA 1
ATOM 1297 C C . VAL A 1 174 ? -2.661 15.893 11.746 1.00 80.25 174 VAL A C 1
ATOM 1299 O O . VAL A 1 174 ? -1.836 16.313 12.553 1.00 80.25 174 VAL A O 1
ATOM 1302 N N . VAL A 1 175 ? -3.467 14.861 11.999 1.00 84.19 175 VAL A N 1
ATOM 1303 C CA . VAL A 1 175 ? -3.373 14.025 13.200 1.00 84.19 175 VAL A CA 1
ATOM 1304 C C . VAL A 1 175 ? -2.788 12.678 12.820 1.00 84.19 175 VAL A C 1
ATOM 1306 O O . VAL A 1 175 ? -3.268 12.021 11.897 1.00 84.19 175 VAL A O 1
ATOM 1309 N N . ARG A 1 176 ? -1.756 12.267 13.550 1.00 87.81 176 ARG A N 1
ATOM 1310 C CA . ARG A 1 176 ? -1.054 11.003 13.363 1.00 87.81 176 ARG A CA 1
ATOM 1311 C C . ARG A 1 176 ? -0.980 10.226 14.663 1.00 87.81 176 ARG A C 1
ATOM 1313 O O . ARG A 1 176 ? -0.910 10.804 15.745 1.00 87.81 176 ARG A O 1
ATOM 1320 N N . LEU A 1 177 ? -0.926 8.908 14.533 1.00 88.31 177 LEU A N 1
ATOM 1321 C CA . LEU A 1 177 ? -0.558 8.004 15.608 1.00 88.31 177 LEU A CA 1
ATOM 1322 C C . LEU A 1 177 ? 0.851 7.470 15.391 1.00 88.31 177 LEU A C 1
ATOM 1324 O O . LEU A 1 177 ? 1.206 6.998 14.308 1.00 88.31 177 LEU A O 1
ATOM 1328 N N . GLN A 1 178 ? 1.633 7.492 16.461 1.00 89.00 178 GLN A N 1
ATOM 1329 C CA . GLN A 1 178 ? 2.906 6.799 16.544 1.00 89.00 178 GLN A CA 1
ATOM 1330 C C . GLN A 1 178 ? 2.738 5.593 17.466 1.00 89.00 178 GLN A C 1
ATOM 1332 O O . GLN A 1 178 ? 2.495 5.753 18.661 1.00 89.00 178 GLN A O 1
ATOM 1337 N N . LEU A 1 179 ? 2.846 4.386 16.910 1.00 86.44 179 LEU A N 1
ATOM 1338 C CA . LEU A 1 179 ? 2.712 3.149 17.675 1.00 86.44 179 LEU A CA 1
ATOM 1339 C C . LEU A 1 179 ? 3.906 2.950 18.625 1.00 86.44 179 LEU A C 1
ATOM 1341 O O . LEU A 1 179 ? 5.071 3.156 18.264 1.00 86.44 179 LEU A O 1
ATOM 1345 N N . CYS A 1 180 ? 3.609 2.541 19.855 1.00 83.25 180 CYS A N 1
ATOM 1346 C CA . CYS A 1 180 ? 4.584 2.165 20.868 1.00 83.25 180 CYS A CA 1
ATOM 1347 C C . CYS A 1 180 ? 4.874 0.667 20.741 1.00 83.25 180 CYS A C 1
ATOM 1349 O O . CYS A 1 180 ? 4.116 -0.158 21.251 1.00 83.25 180 CYS A O 1
ATOM 1351 N N . GLU A 1 181 ? 5.979 0.296 20.092 1.00 67.38 181 GLU A N 1
ATOM 1352 C CA . GLU A 1 181 ? 6.385 -1.111 20.044 1.00 67.38 181 GLU A CA 1
ATOM 1353 C C . GLU A 1 181 ? 6.622 -1.667 21.459 1.00 67.38 181 GLU A C 1
ATOM 1355 O O . GLU A 1 181 ? 7.323 -1.066 22.281 1.00 67.38 181 GLU A O 1
ATOM 1360 N N . ALA A 1 182 ? 6.093 -2.867 21.720 1.00 52.22 182 ALA A N 1
ATOM 1361 C CA . ALA A 1 182 ? 6.159 -3.546 23.017 1.00 52.22 182 ALA A CA 1
ATOM 1362 C C . ALA A 1 182 ? 7.595 -3.823 23.525 1.00 52.22 182 ALA A C 1
ATOM 1364 O O . ALA A 1 182 ? 7.772 -4.116 24.706 1.00 52.22 182 ALA A O 1
ATOM 1365 N N . ALA A 1 183 ? 8.621 -3.705 22.671 1.00 41.88 183 ALA A N 1
ATOM 1366 C CA . ALA A 1 183 ? 10.027 -3.936 23.016 1.00 41.88 183 ALA A CA 1
ATOM 1367 C C . ALA A 1 183 ? 10.889 -2.658 23.125 1.00 41.88 183 ALA A C 1
ATOM 1369 O O . ALA A 1 183 ? 12.022 -2.739 23.599 1.00 41.88 183 ALA A O 1
ATOM 1370 N N . ALA A 1 184 ? 10.383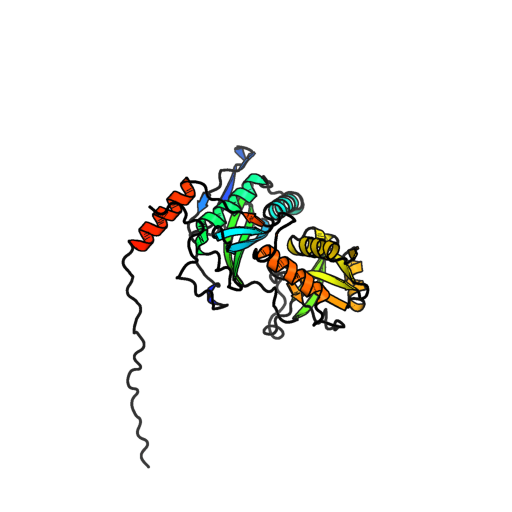 -1.480 22.739 1.00 40.50 184 ALA A N 1
ATOM 1371 C CA . ALA A 1 184 ? 11.192 -0.257 22.623 1.00 40.50 184 ALA A CA 1
ATOM 1372 C C . ALA A 1 184 ? 10.749 0.893 23.544 1.00 40.50 184 ALA A C 1
ATOM 1374 O O . ALA A 1 184 ? 11.275 2.000 23.453 1.00 40.50 184 ALA A O 1
ATOM 1375 N N . ALA A 1 185 ? 9.831 0.647 24.481 1.00 37.12 185 ALA A N 1
ATOM 1376 C CA . ALA A 1 185 ? 9.332 1.678 25.395 1.00 37.12 185 ALA A CA 1
ATOM 1377 C C . ALA A 1 185 ? 10.353 2.168 26.454 1.00 37.12 185 ALA A C 1
ATOM 1379 O O . ALA A 1 185 ? 9.984 2.971 27.307 1.00 37.12 185 ALA A O 1
ATOM 1380 N N . ALA A 1 186 ? 11.617 1.716 26.440 1.00 33.56 186 ALA A N 1
ATOM 1381 C CA . ALA A 1 186 ? 12.555 1.986 27.538 1.00 33.56 186 ALA A CA 1
ATOM 1382 C C . ALA A 1 186 ? 13.881 2.696 27.198 1.00 33.56 186 ALA A C 1
ATOM 1384 O O . ALA A 1 186 ? 14.565 3.076 28.147 1.00 33.56 186 ALA A O 1
ATOM 1385 N N . ALA A 1 187 ? 14.302 2.902 25.938 1.00 30.86 187 ALA A N 1
ATOM 1386 C CA . ALA A 1 187 ? 15.680 3.391 25.724 1.00 30.86 187 ALA A CA 1
ATOM 1387 C C . ALA A 1 187 ? 16.022 4.048 24.368 1.00 30.86 187 ALA A C 1
ATOM 1389 O O . ALA A 1 187 ? 17.078 3.752 23.815 1.00 30.86 187 ALA A O 1
ATOM 1390 N N . ALA A 1 188 ? 15.218 4.970 23.831 1.00 29.56 188 ALA A N 1
ATOM 1391 C CA . ALA A 1 188 ? 15.733 5.920 22.833 1.00 29.56 188 ALA A CA 1
ATOM 1392 C C . ALA A 1 188 ? 14.900 7.215 22.787 1.00 29.56 188 ALA A C 1
ATOM 1394 O O . ALA A 1 188 ? 13.671 7.139 22.827 1.00 29.56 188 ALA A O 1
ATOM 1395 N N . PRO A 1 189 ? 15.528 8.404 22.699 1.00 32.72 189 PRO A N 1
ATOM 1396 C CA . PRO A 1 189 ? 14.811 9.628 22.369 1.00 32.72 189 PRO A CA 1
ATOM 1397 C C . PRO A 1 189 ? 14.235 9.526 20.949 1.00 32.72 189 PRO A C 1
ATOM 1399 O O . PRO A 1 189 ? 14.899 9.060 20.026 1.00 32.72 189 PRO A O 1
ATOM 1402 N N . TYR A 1 190 ? 12.980 9.952 20.830 1.00 42.47 190 TYR A N 1
ATOM 1403 C CA . TYR A 1 190 ? 12.154 10.043 19.629 1.00 42.47 190 TYR A CA 1
ATOM 1404 C C . TYR A 1 190 ? 12.944 10.498 18.391 1.00 42.47 190 TYR A C 1
ATOM 1406 O O . TYR A 1 190 ? 13.479 11.605 18.382 1.00 42.47 190 TYR A O 1
ATOM 1414 N N . SER A 1 191 ? 12.981 9.670 17.343 1.00 35.47 191 SER A N 1
ATOM 1415 C CA . SER A 1 191 ? 13.362 10.102 15.995 1.00 35.47 191 SER A CA 1
ATOM 1416 C C . SER A 1 191 ? 12.119 10.286 15.120 1.00 35.47 191 SER A C 1
ATOM 1418 O O . SER A 1 191 ? 11.119 9.580 15.278 1.00 35.47 191 SER A O 1
ATOM 1420 N N . ASP A 1 192 ? 12.218 11.239 14.194 1.00 38.97 192 ASP A N 1
ATOM 1421 C CA . ASP A 1 192 ? 11.220 11.636 13.184 1.00 38.97 192 ASP A CA 1
ATOM 1422 C C . ASP A 1 192 ? 10.955 10.539 12.121 1.00 38.97 192 ASP A C 1
ATOM 1424 O O . ASP A 1 192 ? 10.093 10.675 11.264 1.00 38.97 192 ASP A O 1
ATOM 1428 N N . ASP A 1 193 ? 11.689 9.421 12.188 1.00 40.59 193 ASP A N 1
ATOM 1429 C CA . ASP A 1 193 ? 11.698 8.342 11.185 1.00 40.59 193 ASP A CA 1
ATOM 1430 C C . ASP A 1 193 ? 10.702 7.200 11.463 1.00 40.59 193 ASP A C 1
ATOM 1432 O O . ASP A 1 193 ? 10.618 6.243 10.690 1.00 40.59 193 ASP A O 1
ATOM 1436 N N . ARG A 1 194 ? 9.948 7.235 12.572 1.00 51.72 194 ARG A N 1
ATOM 1437 C CA . ARG A 1 194 ? 8.921 6.206 12.822 1.00 51.72 194 ARG A CA 1
ATOM 1438 C C . ARG A 1 194 ? 7.689 6.468 11.944 1.00 51.72 194 ARG A C 1
ATOM 1440 O O . ARG A 1 194 ? 7.213 7.602 11.930 1.00 51.72 194 ARG A O 1
ATOM 1447 N N . PRO A 1 195 ? 7.121 5.444 11.279 1.00 59.94 195 PRO A N 1
ATOM 1448 C CA . PRO A 1 195 ? 5.983 5.632 10.388 1.00 59.94 195 PRO A CA 1
ATOM 1449 C C . PRO A 1 195 ? 4.787 6.218 11.145 1.00 59.94 195 PRO A C 1
ATOM 1451 O O . PRO A 1 195 ? 4.321 5.676 12.152 1.00 59.94 195 PRO A O 1
ATOM 1454 N N . ALA A 1 196 ? 4.310 7.358 10.655 1.00 75.06 196 ALA A N 1
ATOM 1455 C CA . ALA A 1 196 ? 3.179 8.077 11.210 1.00 75.06 196 ALA A CA 1
ATOM 1456 C C . ALA A 1 196 ? 1.877 7.549 10.590 1.00 75.06 196 ALA A C 1
ATOM 1458 O O . ALA A 1 196 ? 1.636 7.700 9.392 1.00 75.06 196 ALA A O 1
ATOM 1459 N N . HIS A 1 197 ? 1.025 6.944 11.410 1.00 90.25 197 HIS A N 1
ATOM 1460 C CA . HIS A 1 197 ? -0.214 6.307 10.967 1.00 90.25 197 HIS A CA 1
ATOM 1461 C C . HIS A 1 197 ? -1.381 7.299 11.007 1.00 90.25 197 HIS A C 1
ATOM 1463 O O . HIS A 1 197 ? -1.391 8.204 11.840 1.00 90.25 197 HIS A O 1
ATOM 1469 N N . GLU A 1 198 ? -2.383 7.133 10.148 1.00 92.81 198 GLU A N 1
ATOM 1470 C CA . GLU A 1 198 ? -3.654 7.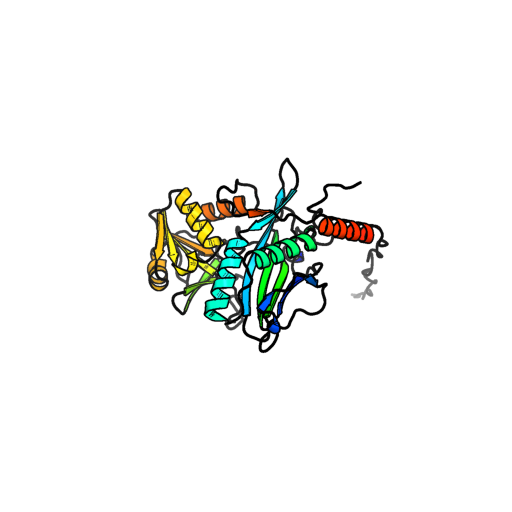856 10.277 1.00 92.81 198 GLU A CA 1
ATOM 1471 C C . GLU A 1 198 ? -4.462 7.309 11.464 1.00 92.81 198 GLU A C 1
ATOM 1473 O O . GLU A 1 198 ? -4.470 6.101 11.712 1.00 92.81 198 GLU A O 1
ATOM 1478 N N . LEU A 1 199 ? -5.188 8.184 12.164 1.00 93.06 199 LEU A N 1
ATOM 1479 C CA . LEU A 1 199 ? -6.167 7.796 13.183 1.00 93.06 199 LEU A CA 1
ATOM 1480 C C . LEU A 1 199 ? -7.548 7.609 12.547 1.00 93.06 199 LEU A C 1
ATOM 1482 O O . LEU A 1 199 ? -8.130 8.566 12.031 1.00 93.06 199 LEU A O 1
ATOM 1486 N N . LEU A 1 200 ? -8.104 6.403 12.658 1.00 94.75 200 LEU A N 1
ATOM 1487 C CA . LEU A 1 200 ? -9.525 6.138 12.423 1.00 94.75 200 LEU A CA 1
ATOM 1488 C C . LEU A 1 200 ? -10.176 5.712 13.738 1.00 94.75 200 LEU A C 1
ATOM 1490 O O . LEU A 1 200 ? -9.666 4.834 14.430 1.00 94.75 200 LEU A O 1
ATOM 1494 N N . GLY A 1 201 ? -11.308 6.326 14.068 1.00 94.19 201 GLY A N 1
ATOM 1495 C CA . GLY A 1 201 ? -12.084 6.035 15.268 1.00 94.19 201 GLY A CA 1
ATOM 1496 C C . GLY A 1 201 ? -13.472 5.501 14.945 1.00 94.19 201 GLY A C 1
ATOM 1497 O O . GLY A 1 201 ? -14.017 5.779 13.879 1.00 94.19 201 GLY A O 1
ATOM 1498 N N . LEU A 1 202 ? -14.076 4.778 15.881 1.00 95.31 202 LEU A N 1
ATOM 1499 C CA . LEU A 1 202 ? -15.472 4.356 15.814 1.00 95.31 202 LEU A CA 1
ATOM 1500 C C . LEU A 1 202 ? -16.201 4.850 17.055 1.00 95.31 202 LEU A C 1
ATOM 1502 O O . LEU A 1 202 ? -15.796 4.553 18.176 1.00 95.31 202 LEU A O 1
ATOM 1506 N N . ARG A 1 203 ? -17.284 5.600 16.867 1.00 93.94 203 ARG A N 1
ATOM 1507 C CA . ARG A 1 203 ? -18.182 5.992 17.959 1.00 93.94 203 ARG A CA 1
ATOM 1508 C C . ARG A 1 203 ? -19.165 4.855 18.293 1.00 93.94 203 ARG A C 1
ATOM 1510 O O . ARG A 1 203 ? -19.480 4.052 17.412 1.00 93.94 203 ARG A O 1
ATOM 1517 N N . PRO A 1 204 ? -19.734 4.820 19.516 1.00 91.62 204 PRO A N 1
ATOM 1518 C CA . PRO A 1 204 ? -20.715 3.803 19.924 1.00 91.62 204 PRO A CA 1
ATOM 1519 C C . PRO A 1 204 ? -21.977 3.699 19.049 1.00 91.62 204 PRO A C 1
ATOM 1521 O O . PRO A 1 204 ? -22.701 2.712 19.127 1.00 91.62 204 PRO A O 1
ATOM 1524 N N . ASP A 1 205 ? -22.273 4.716 18.236 1.00 92.75 205 ASP A N 1
ATOM 1525 C CA . ASP A 1 205 ? -23.416 4.752 17.321 1.00 92.75 205 ASP A CA 1
ATOM 1526 C C . ASP A 1 205 ? -23.095 4.223 15.908 1.00 92.75 205 ASP A C 1
ATOM 1528 O O . ASP A 1 205 ? -23.863 4.455 14.972 1.00 92.75 205 ASP A O 1
ATOM 1532 N N . ASN A 1 206 ? -21.977 3.501 15.751 1.00 93.19 206 ASN A N 1
ATOM 1533 C CA . ASN A 1 206 ? -21.449 2.990 14.481 1.00 93.19 206 ASN A CA 1
ATOM 1534 C C . ASN A 1 206 ? -21.084 4.091 13.469 1.00 93.19 206 ASN A C 1
ATOM 1536 O O . ASN A 1 206 ? -21.165 3.887 12.252 1.00 93.19 206 ASN A O 1
ATOM 1540 N N . THR A 1 207 ? -20.666 5.257 13.964 1.00 96.44 207 THR A N 1
ATOM 1541 C CA . THR A 1 207 ? -20.057 6.302 13.137 1.00 96.44 207 THR A CA 1
ATOM 1542 C C . THR A 1 207 ? -18.540 6.146 13.136 1.00 96.44 207 THR A C 1
ATOM 1544 O O . THR A 1 207 ? -17.889 6.387 14.154 1.00 96.44 207 THR A O 1
ATOM 1547 N N . LEU A 1 208 ? -17.974 5.753 11.993 1.00 96.69 208 LEU A N 1
ATOM 1548 C CA . LEU A 1 208 ? -16.541 5.841 11.736 1.00 96.69 208 LEU A CA 1
ATOM 1549 C C . LEU A 1 208 ? -16.181 7.315 11.551 1.00 96.69 208 LEU A C 1
ATOM 1551 O O . LEU A 1 208 ? -16.751 8.001 10.703 1.00 96.69 208 LEU A O 1
ATOM 1555 N N . VAL A 1 209 ? -15.232 7.793 12.344 1.00 96.00 209 VAL A N 1
ATOM 1556 C CA . VAL A 1 209 ? -14.702 9.154 12.294 1.00 96.00 209 VAL A CA 1
ATOM 1557 C C . VAL A 1 209 ? -13.249 9.132 11.851 1.00 96.00 209 VAL A C 1
ATOM 1559 O O . VAL A 1 209 ? -12.457 8.303 12.301 1.00 96.00 209 VAL A O 1
ATOM 1562 N N . MET A 1 210 ? -12.893 10.044 10.958 1.00 95.88 210 MET A N 1
ATOM 1563 C CA . MET A 1 210 ? -11.531 10.189 10.453 1.00 95.88 210 MET A CA 1
ATOM 1564 C C . MET A 1 210 ? -11.220 11.654 10.164 1.00 95.88 210 MET A C 1
ATOM 1566 O O . MET A 1 210 ? -12.125 12.448 9.902 1.00 95.88 210 MET A O 1
ATOM 1570 N N . ALA A 1 211 ? -9.936 12.006 10.162 1.00 93.38 211 ALA A N 1
ATOM 1571 C CA . ALA A 1 211 ? -9.522 13.338 9.754 1.00 93.38 211 ALA A CA 1
ATOM 1572 C C . ALA A 1 211 ? -9.795 13.533 8.253 1.00 93.38 211 ALA A C 1
ATOM 1574 O O . ALA A 1 211 ? -9.675 12.592 7.463 1.00 93.38 211 ALA A O 1
ATOM 1575 N N . GLU A 1 212 ? -10.115 14.755 7.830 1.00 93.00 212 GLU A N 1
ATOM 1576 C CA . GLU A 1 212 ? -10.259 15.083 6.402 1.00 93.00 212 GLU A CA 1
ATOM 1577 C C . GLU A 1 212 ? -8.994 14.734 5.602 1.00 93.00 212 GLU A C 1
ATOM 1579 O O . GLU A 1 212 ? -9.085 14.194 4.499 1.00 93.00 212 GLU A O 1
ATOM 1584 N N . SER A 1 213 ? -7.814 14.956 6.187 1.00 88.25 213 SER A N 1
ATOM 1585 C CA . SER A 1 213 ? -6.517 14.605 5.599 1.00 88.25 213 SER A CA 1
ATOM 1586 C C . SER A 1 213 ? -6.347 13.099 5.373 1.00 88.25 213 SER A C 1
ATOM 1588 O O . SER A 1 213 ? -5.803 12.696 4.344 1.00 88.25 213 SER A O 1
ATOM 1590 N N . ALA A 1 214 ? -6.904 12.255 6.247 1.00 91.25 214 ALA A N 1
ATOM 1591 C CA . ALA A 1 214 ? -6.862 10.801 6.094 1.00 91.25 214 ALA A CA 1
ATOM 1592 C C . ALA A 1 214 ? -7.670 10.309 4.876 1.00 91.25 214 ALA A C 1
ATOM 1594 O O . ALA A 1 214 ? -7.465 9.192 4.401 1.00 91.25 214 ALA A O 1
ATOM 1595 N N . ALA A 1 215 ? -8.568 11.124 4.305 1.00 91.06 215 ALA A N 1
ATOM 1596 C CA . ALA A 1 215 ? -9.275 10.765 3.073 1.00 91.06 215 ALA A CA 1
ATOM 1597 C C . ALA A 1 215 ? -8.336 10.691 1.854 1.00 91.06 215 ALA A C 1
ATOM 1599 O O . ALA A 1 215 ? -8.657 10.016 0.874 1.00 91.06 215 ALA A O 1
ATOM 1600 N N . ALA A 1 216 ? -7.167 11.336 1.926 1.00 90.88 216 ALA A N 1
ATOM 1601 C CA . ALA A 1 216 ? -6.109 11.230 0.928 1.00 90.88 216 ALA A CA 1
ATOM 1602 C C . ALA A 1 216 ? -5.203 10.002 1.137 1.00 90.88 216 ALA A C 1
ATOM 1604 O O . ALA A 1 216 ? -4.293 9.787 0.342 1.00 90.88 216 ALA A O 1
ATOM 1605 N N . HIS A 1 217 ? -5.434 9.185 2.171 1.00 93.75 217 HIS A N 1
ATOM 1606 C CA . HIS A 1 217 ? -4.668 7.967 2.423 1.00 93.75 217 HIS A CA 1
ATOM 1607 C C . HIS A 1 217 ? -5.358 6.743 1.779 1.00 93.75 217 HIS A C 1
ATOM 1609 O O . HIS A 1 217 ? -6.573 6.553 1.933 1.00 93.75 217 HIS A O 1
ATOM 1615 N N . PRO A 1 218 ? -4.624 5.879 1.051 1.00 94.94 218 PRO A N 1
ATOM 1616 C CA . PRO A 1 218 ? -5.192 4.788 0.247 1.00 94.94 218 PRO A CA 1
ATOM 1617 C C . PRO A 1 218 ? -5.935 3.747 1.088 1.00 94.94 218 PRO A C 1
ATOM 1619 O O . PRO A 1 218 ? -7.054 3.367 0.745 1.00 94.94 218 PRO A O 1
ATOM 1622 N N . VAL A 1 219 ? -5.351 3.317 2.208 1.00 95.69 219 VAL A N 1
ATOM 1623 C CA . VAL A 1 219 ? -5.983 2.339 3.107 1.00 95.69 219 VAL A CA 1
ATOM 1624 C C . VAL A 1 219 ? -7.146 2.966 3.881 1.00 95.69 219 VAL A C 1
ATOM 1626 O O . VAL A 1 219 ? -8.260 2.457 3.812 1.00 95.69 219 VAL A O 1
ATOM 1629 N N . ALA A 1 220 ? -6.951 4.120 4.530 1.00 96.19 220 ALA A N 1
ATOM 1630 C CA . ALA A 1 220 ? -8.006 4.819 5.270 1.00 96.19 220 ALA A CA 1
ATOM 1631 C C . ALA A 1 220 ? -9.256 5.124 4.425 1.00 96.19 220 ALA A C 1
ATOM 1633 O O . ALA A 1 220 ? -10.379 4.857 4.852 1.00 96.19 220 ALA A O 1
ATOM 1634 N N . SER A 1 221 ? -9.082 5.639 3.203 1.00 97.12 221 SER A N 1
ATOM 1635 C CA . SER A 1 221 ? -10.215 5.915 2.309 1.00 97.12 221 SER A CA 1
ATOM 1636 C C . SER A 1 221 ? -10.922 4.640 1.833 1.00 97.12 221 SER A C 1
ATOM 1638 O O . SER A 1 221 ? -12.145 4.648 1.681 1.00 97.12 221 SER A O 1
ATOM 1640 N N . ALA A 1 222 ? -10.193 3.533 1.653 1.00 97.62 222 ALA A N 1
ATOM 1641 C CA . ALA A 1 222 ? -10.786 2.233 1.348 1.00 97.62 222 ALA A CA 1
ATOM 1642 C C . ALA A 1 222 ? -11.581 1.671 2.541 1.00 97.62 222 ALA A C 1
ATOM 1644 O O . ALA A 1 222 ? -12.700 1.191 2.355 1.00 97.62 222 ALA A O 1
ATOM 1645 N N . LEU A 1 223 ? -11.060 1.797 3.769 1.00 97.50 223 LEU A N 1
ATOM 1646 C CA . LEU A 1 223 ? -11.773 1.420 4.996 1.00 97.50 223 LEU A CA 1
ATOM 1647 C C . LEU A 1 223 ? -13.070 2.217 5.151 1.00 97.50 223 LEU A C 1
ATOM 1649 O O . LEU A 1 223 ? -14.125 1.624 5.352 1.00 97.50 223 LEU A O 1
ATOM 1653 N N . ALA A 1 224 ? -13.017 3.539 4.978 1.00 97.75 224 ALA A N 1
ATOM 1654 C CA . ALA A 1 224 ? -14.202 4.391 5.006 1.00 97.75 224 ALA A CA 1
ATOM 1655 C C . ALA A 1 224 ? -15.251 3.941 3.974 1.00 97.75 224 ALA A C 1
ATOM 1657 O O . ALA A 1 224 ? -16.425 3.776 4.303 1.00 97.75 224 ALA A O 1
ATOM 1658 N N . ARG A 1 225 ? -14.825 3.654 2.737 1.00 97.94 225 ARG A N 1
ATOM 1659 C CA . ARG A 1 225 ? -15.717 3.170 1.675 1.00 97.94 225 ARG A CA 1
ATOM 1660 C C . ARG A 1 225 ? -16.366 1.824 2.016 1.00 97.94 225 ARG A C 1
ATOM 1662 O O . ARG A 1 225 ? -17.559 1.638 1.773 1.00 97.94 225 ARG A O 1
ATOM 1669 N N . LEU A 1 226 ? -15.607 0.881 2.573 1.00 97.50 226 LEU A N 1
ATOM 1670 C CA . LEU A 1 226 ? -16.146 -0.412 3.006 1.00 97.50 226 LEU A CA 1
ATOM 1671 C C . LEU A 1 226 ? -17.082 -0.270 4.209 1.00 97.50 226 LEU A C 1
ATOM 1673 O O . LEU A 1 226 ? -18.107 -0.948 4.248 1.00 97.50 226 LEU A O 1
ATOM 1677 N N . ALA A 1 227 ? -16.777 0.630 5.144 1.00 97.12 227 ALA A N 1
ATOM 1678 C CA . ALA A 1 227 ? -17.632 0.928 6.287 1.00 97.12 227 ALA A CA 1
ATOM 1679 C C . ALA A 1 227 ? -18.995 1.480 5.828 1.00 97.12 227 ALA A C 1
ATOM 1681 O O . ALA A 1 227 ? -20.030 0.952 6.236 1.00 97.12 227 ALA A O 1
ATOM 1682 N N . GLU A 1 228 ? -19.022 2.447 4.900 1.00 96.94 228 GLU A N 1
ATOM 1683 C CA . GLU A 1 228 ? -20.270 2.960 4.301 1.00 96.94 228 GLU A CA 1
ATOM 1684 C C . GLU A 1 228 ? -21.107 1.827 3.685 1.00 96.94 228 GLU A C 1
ATOM 1686 O O . GLU A 1 228 ? -22.311 1.721 3.923 1.00 96.94 228 GLU A O 1
ATOM 1691 N N . ARG A 1 229 ? -20.467 0.925 2.928 1.00 95.69 229 ARG A N 1
ATOM 1692 C CA . ARG A 1 229 ? -21.140 -0.243 2.331 1.00 95.69 229 ARG A CA 1
ATOM 1693 C C . ARG A 1 229 ? -21.615 -1.258 3.370 1.00 95.69 229 ARG A C 1
ATOM 1695 O O . ARG A 1 229 ? -22.593 -1.959 3.124 1.00 95.69 229 ARG A O 1
ATOM 1702 N N . GLY A 1 230 ? -20.929 -1.333 4.506 1.00 94.56 230 GLY A N 1
ATOM 1703 C CA . GLY A 1 230 ? -21.289 -2.141 5.667 1.00 94.56 230 GLY A CA 1
ATOM 1704 C C . GLY A 1 230 ? -22.393 -1.533 6.539 1.00 94.56 230 GLY A C 1
ATOM 1705 O O . GLY A 1 230 ? -22.785 -2.162 7.516 1.00 94.56 230 GLY A O 1
ATOM 1706 N N . GLY A 1 231 ? -22.905 -0.343 6.198 1.00 95.81 231 GLY A N 1
ATOM 1707 C CA . GLY A 1 231 ? -23.977 0.333 6.934 1.00 95.81 231 GLY A CA 1
ATOM 1708 C C . GLY A 1 231 ? -23.505 1.244 8.069 1.00 95.81 231 GLY A C 1
ATOM 1709 O O . GLY A 1 231 ? -24.340 1.762 8.811 1.00 95.81 231 GLY A O 1
ATOM 1710 N N . PHE A 1 232 ? -22.197 1.469 8.200 1.00 96.81 232 PHE A N 1
ATOM 1711 C CA . PHE A 1 232 ? -21.651 2.466 9.116 1.00 96.81 232 PHE A CA 1
ATOM 1712 C C . PHE A 1 232 ? -21.903 3.871 8.569 1.00 96.81 232 PHE A C 1
ATOM 1714 O O . PHE A 1 232 ? -21.943 4.095 7.355 1.00 96.81 232 PHE A O 1
ATOM 1721 N N . ARG A 1 233 ? -22.022 4.845 9.470 1.00 97.62 233 ARG A N 1
ATOM 1722 C CA . ARG A 1 233 ? -21.888 6.254 9.085 1.00 97.62 233 ARG A CA 1
ATOM 1723 C C . ARG A 1 233 ? -20.405 6.580 8.984 1.00 97.62 233 ARG A C 1
ATOM 1725 O O . ARG A 1 233 ? -19.625 6.088 9.790 1.00 97.62 233 ARG A O 1
ATOM 1732 N N . VAL A 1 234 ? -20.023 7.416 8.024 1.00 97.81 234 VAL A N 1
ATOM 1733 C CA . VAL A 1 234 ? -18.657 7.937 7.921 1.00 97.81 234 VAL A CA 1
ATOM 1734 C C . VAL A 1 234 ? -18.696 9.447 8.046 1.00 97.81 234 VAL A C 1
ATOM 1736 O O . VAL A 1 234 ? -19.359 10.130 7.265 1.00 97.81 234 VAL A O 1
ATOM 1739 N N . GLU A 1 235 ? -17.966 9.960 9.024 1.00 96.94 235 GLU A N 1
ATOM 1740 C CA . GLU A 1 235 ? -17.796 11.381 9.281 1.00 96.94 235 GLU A CA 1
ATOM 1741 C C . GLU A 1 235 ? -16.325 11.751 9.093 1.00 96.94 235 GLU A C 1
ATOM 1743 O O . GLU A 1 235 ? -15.418 11.098 9.613 1.00 96.94 235 GLU A O 1
ATOM 1748 N N . ARG A 1 236 ? -16.097 12.804 8.310 1.00 95.94 236 ARG A N 1
ATOM 1749 C CA . ARG A 1 236 ? -14.783 13.413 8.122 1.00 95.94 236 ARG A CA 1
ATOM 1750 C C . ARG A 1 236 ? -14.799 14.736 8.866 1.00 95.94 236 ARG A C 1
ATOM 1752 O O . ARG A 1 236 ? -15.729 15.514 8.661 1.00 95.94 236 ARG A O 1
ATOM 1759 N N . CYS A 1 237 ? -13.818 14.962 9.726 1.00 94.44 237 CYS A N 1
ATOM 1760 C CA . CYS A 1 237 ? -13.737 16.173 10.532 1.00 94.44 237 CYS A CA 1
ATOM 1761 C C . CYS A 1 237 ? -12.315 16.757 10.531 1.00 94.44 237 CYS A C 1
ATOM 1763 O O . CYS A 1 237 ? -11.354 16.067 10.165 1.00 94.44 237 CYS A O 1
ATOM 1765 N N . PRO A 1 238 ? -12.153 18.030 10.927 1.00 93.31 238 PRO A N 1
ATOM 1766 C CA . PRO A 1 238 ? -10.841 18.605 11.176 1.00 93.31 238 PRO A CA 1
ATOM 1767 C C . PRO A 1 238 ? -10.035 17.778 12.185 1.00 93.31 238 PRO A C 1
ATOM 1769 O O . PRO A 1 238 ? -10.576 17.248 13.155 1.00 93.31 238 PRO A O 1
ATOM 1772 N N . ALA A 1 239 ? -8.718 17.728 11.989 1.00 88.62 239 ALA A N 1
ATOM 1773 C CA . ALA A 1 239 ? -7.767 17.033 12.861 1.00 88.62 239 ALA A CA 1
ATOM 1774 C C . ALA A 1 239 ? -7.985 17.333 14.359 1.00 88.62 239 ALA A C 1
ATOM 1776 O O . ALA A 1 239 ? -8.163 16.413 15.157 1.00 88.62 239 ALA A O 1
ATOM 1777 N N . ALA A 1 240 ? -8.064 18.616 14.720 1.00 87.88 240 ALA A N 1
ATOM 1778 C CA . ALA A 1 240 ? -8.277 19.050 16.099 1.00 87.88 240 ALA A CA 1
ATOM 1779 C C . ALA A 1 240 ? -9.596 18.524 16.701 1.00 87.88 240 ALA A C 1
ATOM 1781 O O . ALA A 1 240 ? -9.657 18.188 17.883 1.00 87.88 240 ALA A O 1
ATOM 1782 N N . GLU A 1 241 ? -10.660 18.412 15.900 1.00 91.88 241 GLU A N 1
ATOM 1783 C CA . GLU A 1 241 ? -11.940 17.864 16.363 1.00 91.88 241 GLU A CA 1
ATOM 1784 C C . GLU A 1 241 ? -11.852 16.356 16.602 1.00 91.88 241 GLU A C 1
ATOM 1786 O O . GLU A 1 241 ? -12.390 15.858 17.592 1.00 91.88 241 GLU A O 1
ATOM 1791 N N . LEU A 1 242 ? -11.137 15.628 15.739 1.00 90.75 242 LEU A N 1
ATOM 1792 C CA . LEU A 1 242 ? -10.886 14.202 15.935 1.00 90.75 242 LEU A CA 1
ATOM 1793 C C . LEU A 1 242 ? -10.073 13.943 17.209 1.00 90.75 242 LEU A C 1
ATOM 1795 O O . LEU A 1 242 ? -10.422 13.052 17.983 1.00 90.75 242 LEU A O 1
ATOM 1799 N N . ALA A 1 243 ? -9.029 14.740 17.451 1.00 87.50 243 ALA A N 1
ATOM 1800 C CA . ALA A 1 243 ? -8.219 14.654 18.664 1.00 87.50 243 ALA A CA 1
ATOM 1801 C C . ALA A 1 243 ? -9.071 14.868 19.929 1.00 87.50 243 ALA A C 1
ATOM 1803 O O . ALA A 1 243 ? -8.981 14.096 20.883 1.00 87.50 243 ALA A O 1
ATOM 1804 N N . LEU A 1 244 ? -9.970 15.859 19.919 1.00 89.25 244 LEU A N 1
ATOM 1805 C CA . LEU A 1 244 ? -10.907 16.108 21.022 1.00 89.25 244 LEU A CA 1
ATOM 1806 C C . LEU A 1 244 ? -11.956 14.998 21.191 1.00 89.25 244 LEU A C 1
ATOM 1808 O O . LEU A 1 244 ? -12.459 14.792 22.297 1.00 89.25 244 LEU A O 1
ATOM 1812 N N . ALA A 1 245 ? -12.290 14.280 20.117 1.00 88.88 245 ALA A N 1
ATOM 1813 C CA . ALA A 1 245 ? -13.257 13.189 20.138 1.00 88.88 245 ALA A CA 1
ATOM 1814 C C . ALA A 1 245 ? -12.685 11.863 20.665 1.00 88.88 245 ALA A C 1
ATOM 1816 O O . ALA A 1 245 ? -13.477 10.965 20.950 1.00 88.88 245 ALA A O 1
ATOM 1817 N N . LEU A 1 246 ? -11.361 11.730 20.836 1.00 88.88 246 LEU A N 1
ATOM 1818 C CA . LEU A 1 246 ? -10.700 10.500 21.304 1.00 88.88 246 LEU A CA 1
ATOM 1819 C C . LEU A 1 246 ? -11.374 9.844 22.530 1.00 88.88 246 LEU A C 1
ATOM 1821 O O . LEU A 1 246 ? -11.642 8.645 22.467 1.00 88.88 246 LEU A O 1
ATOM 1825 N N . PRO A 1 247 ? -11.733 10.572 23.613 1.00 87.94 247 PRO A N 1
ATOM 1826 C CA . PRO A 1 247 ? -12.373 9.967 24.789 1.00 87.94 247 PRO A CA 1
ATOM 1827 C C . PRO A 1 247 ? -13.798 9.449 24.543 1.00 87.94 247 PRO A C 1
ATOM 1829 O O . PRO A 1 247 ? -14.369 8.789 25.408 1.00 87.94 247 PRO A O 1
ATOM 1832 N N . LEU A 1 248 ? -14.401 9.801 23.404 1.00 89.31 248 LEU A N 1
ATOM 1833 C CA . LEU A 1 248 ? -15.759 9.420 23.012 1.00 89.31 248 LEU A CA 1
ATOM 1834 C C . LEU A 1 248 ? -15.778 8.226 22.048 1.00 89.31 248 LEU A C 1
ATOM 1836 O O . LEU A 1 248 ? -16.858 7.756 21.681 1.00 89.31 248 LEU A O 1
ATOM 1840 N N . LEU A 1 249 ? -14.609 7.759 21.604 1.00 91.94 249 LEU A N 1
ATOM 1841 C CA . LEU A 1 249 ? -14.491 6.609 20.717 1.00 91.94 249 LEU A CA 1
ATOM 1842 C C . LEU A 1 249 ? -14.676 5.309 21.502 1.00 91.94 249 LEU A C 1
ATOM 1844 O O . LEU A 1 249 ? -14.194 5.173 22.623 1.00 91.94 249 LEU A O 1
ATOM 1848 N N . ALA A 1 250 ? -15.360 4.349 20.889 1.00 91.44 250 ALA A N 1
ATOM 1849 C CA . ALA A 1 250 ? -15.427 2.969 21.350 1.00 91.44 250 ALA A CA 1
ATOM 1850 C C . ALA A 1 250 ? -14.182 2.181 20.911 1.00 91.44 250 ALA A C 1
ATOM 1852 O O . ALA A 1 250 ? -13.592 1.471 21.721 1.00 91.44 250 ALA A O 1
ATOM 1853 N N . GLU A 1 251 ? -13.762 2.368 19.655 1.00 92.44 251 GLU A N 1
ATOM 1854 C CA . GLU A 1 251 ? -12.604 1.712 19.040 1.00 92.44 251 GLU A CA 1
ATOM 1855 C C . GLU A 1 251 ? -11.736 2.740 18.305 1.00 92.44 251 GLU A C 1
ATOM 1857 O O . GLU A 1 251 ? -12.241 3.761 17.823 1.00 92.44 251 GLU A O 1
ATOM 1862 N N . ALA A 1 252 ? -10.446 2.444 18.152 1.00 92.81 252 ALA A N 1
ATOM 1863 C CA . ALA A 1 252 ? -9.575 3.169 17.238 1.00 92.81 252 ALA A CA 1
ATOM 1864 C C . ALA A 1 252 ? -8.553 2.235 16.587 1.00 92.81 252 ALA A C 1
ATOM 1866 O O . ALA A 1 252 ? -8.110 1.253 17.186 1.00 92.81 252 ALA A O 1
ATOM 1867 N N . VAL A 1 253 ? -8.154 2.576 15.365 1.00 93.38 253 VAL A N 1
ATOM 1868 C CA . VAL A 1 253 ? -7.078 1.904 14.637 1.00 93.38 253 VAL A CA 1
ATOM 1869 C C . VAL A 1 253 ? -6.074 2.924 14.111 1.00 93.38 253 VAL A C 1
ATOM 1871 O O . VAL A 1 253 ? -6.435 4.032 13.707 1.00 93.38 253 VAL A O 1
ATOM 1874 N N . ALA A 1 254 ? -4.809 2.522 14.104 1.00 92.94 254 ALA A N 1
ATOM 1875 C CA . ALA A 1 254 ? -3.724 3.202 13.421 1.00 92.94 254 ALA A CA 1
ATOM 1876 C C . ALA A 1 254 ? -3.572 2.598 12.022 1.00 92.94 254 ALA A C 1
ATOM 1878 O O . ALA A 1 254 ? -3.374 1.390 11.886 1.00 92.94 254 ALA A O 1
ATOM 1879 N N . VAL A 1 255 ? -3.688 3.425 10.985 1.00 93.75 255 VAL A N 1
ATOM 1880 C CA . VAL A 1 255 ? -3.686 2.986 9.584 1.00 93.75 255 VAL A CA 1
ATOM 1881 C C . VAL A 1 255 ? -2.423 3.456 8.867 1.00 93.75 255 VAL A C 1
ATOM 1883 O O . VAL A 1 255 ? -2.161 4.656 8.803 1.00 93.75 255 VAL A O 1
ATOM 1886 N N . GLY A 1 256 ? -1.668 2.508 8.318 1.00 90.25 256 GLY A N 1
ATOM 1887 C CA . GLY A 1 256 ? -0.555 2.721 7.393 1.00 90.25 256 GLY A CA 1
ATOM 1888 C C . GLY A 1 256 ? -0.852 2.128 6.012 1.00 90.25 256 GLY A C 1
ATOM 1889 O O . GLY A 1 256 ? -1.958 1.648 5.754 1.00 90.25 256 GLY A O 1
ATOM 1890 N N . ASP A 1 257 ? 0.129 2.159 5.107 1.00 84.94 257 ASP A N 1
ATOM 1891 C CA . ASP A 1 257 ? -0.024 1.651 3.732 1.00 84.94 257 ASP A CA 1
ATOM 1892 C C . ASP A 1 257 ? -0.132 0.112 3.667 1.00 84.94 257 ASP A C 1
ATOM 1894 O O . ASP A 1 257 ? -0.773 -0.435 2.769 1.00 84.94 257 ASP A O 1
ATOM 1898 N N . ASP A 1 258 ? 0.446 -0.583 4.647 1.00 80.69 258 ASP A N 1
ATOM 1899 C CA . ASP A 1 258 ? 0.518 -2.046 4.770 1.00 80.69 258 ASP A CA 1
ATOM 1900 C C . ASP A 1 258 ? -0.019 -2.578 6.114 1.00 80.69 258 ASP A C 1
ATOM 1902 O O . ASP A 1 258 ? 0.155 -3.752 6.462 1.00 80.69 258 ASP A O 1
ATOM 1906 N N . SER A 1 259 ? -0.661 -1.719 6.903 1.00 86.81 259 SER A N 1
ATOM 1907 C CA . SER A 1 259 ? -0.969 -2.008 8.300 1.00 86.81 259 SER A CA 1
ATOM 1908 C C . SER A 1 259 ? -2.255 -1.334 8.765 1.00 86.81 259 SER A C 1
ATOM 1910 O O . SER A 1 259 ? -2.539 -0.178 8.457 1.00 86.81 259 SER A O 1
ATOM 1912 N N . VAL A 1 260 ? -3.042 -2.076 9.543 1.00 92.31 260 VAL A N 1
ATOM 1913 C CA . VAL A 1 260 ? -4.173 -1.551 10.311 1.00 92.31 260 VAL A CA 1
ATOM 1914 C C . VAL A 1 260 ? -4.077 -2.163 11.697 1.00 92.31 260 VAL A C 1
ATOM 1916 O O . VAL A 1 260 ? -4.354 -3.344 11.873 1.00 92.31 260 VAL A O 1
ATOM 1919 N N . VAL A 1 261 ? -3.641 -1.367 12.668 1.00 91.31 261 VAL A N 1
ATOM 1920 C CA . VAL A 1 261 ? -3.311 -1.850 14.011 1.00 91.31 261 VAL A CA 1
ATOM 1921 C C . VAL A 1 261 ? -4.362 -1.354 15.002 1.00 91.31 261 VAL A C 1
ATOM 1923 O O . VAL A 1 261 ? -4.593 -0.144 15.067 1.00 91.31 261 VAL A O 1
ATOM 1926 N N . PRO A 1 262 ? -4.997 -2.238 15.790 1.00 92.19 262 PRO A N 1
ATOM 1927 C CA . PRO A 1 262 ? -5.909 -1.812 16.841 1.00 92.19 262 PRO A CA 1
ATOM 1928 C C . PRO A 1 262 ? -5.155 -1.042 17.927 1.00 92.19 262 PRO A C 1
ATOM 1930 O O . PRO A 1 262 ? -4.050 -1.409 18.334 1.00 92.19 262 PRO A O 1
ATOM 1933 N N . VAL A 1 263 ? -5.751 0.047 18.402 1.00 91.31 263 VAL A N 1
ATOM 1934 C CA . VAL A 1 263 ? -5.146 0.920 19.409 1.00 91.31 263 VAL A CA 1
ATOM 1935 C C . VAL A 1 263 ? -5.869 0.708 20.727 1.00 91.31 263 VAL A C 1
ATOM 1937 O O . VAL A 1 263 ? -7.084 0.866 20.805 1.00 91.31 263 VAL A O 1
ATOM 1940 N N . ARG A 1 264 ? -5.125 0.364 21.783 1.00 90.69 264 ARG A N 1
ATOM 1941 C CA . ARG A 1 264 ? -5.689 0.170 23.130 1.00 90.69 264 ARG A CA 1
ATOM 1942 C C . ARG A 1 264 ? -5.541 1.385 24.036 1.00 90.69 264 ARG A C 1
ATOM 1944 O O . ARG A 1 264 ? -6.333 1.555 24.965 1.00 90.69 264 ARG A O 1
ATOM 1951 N N . ARG A 1 265 ? -4.534 2.229 23.789 1.00 90.00 265 ARG A N 1
ATOM 1952 C CA . ARG A 1 265 ? -4.335 3.502 24.495 1.00 90.00 265 ARG A CA 1
ATOM 1953 C C . ARG A 1 265 ? -3.800 4.572 23.564 1.00 90.00 265 ARG A C 1
ATOM 1955 O O . ARG A 1 265 ? -2.951 4.273 22.732 1.00 90.00 265 ARG A O 1
ATOM 1962 N N . VAL A 1 266 ? -4.228 5.811 23.782 1.00 89.44 266 VAL A N 1
ATOM 1963 C CA . VAL A 1 266 ? -3.645 7.007 23.160 1.00 89.44 266 VAL A CA 1
ATOM 1964 C C . VAL A 1 266 ? -3.200 7.946 24.274 1.00 89.44 266 VAL A C 1
ATOM 1966 O O . VAL A 1 266 ? -3.981 8.231 25.179 1.00 89.44 266 VAL A O 1
ATOM 1969 N N . ASP A 1 267 ? -1.929 8.352 24.268 1.00 87.88 267 ASP A N 1
ATOM 1970 C CA . ASP A 1 267 ? -1.327 9.226 25.294 1.00 87.88 267 ASP A CA 1
ATOM 1971 C C . ASP A 1 267 ? -1.570 8.738 26.738 1.00 87.88 267 ASP A C 1
ATOM 1973 O O . ASP A 1 267 ? -1.761 9.503 27.682 1.00 87.88 267 ASP A O 1
ATOM 1977 N N . GLY A 1 268 ? -1.585 7.413 26.914 1.00 83.56 268 GLY A N 1
ATOM 1978 C CA . GLY A 1 268 ? -1.819 6.750 28.199 1.00 83.56 268 GLY A CA 1
ATOM 1979 C C . GLY A 1 268 ? -3.291 6.603 28.607 1.00 83.56 268 GLY A C 1
ATOM 1980 O O . GLY A 1 268 ? -3.566 5.854 29.548 1.00 83.56 268 GLY A O 1
ATOM 1981 N N . ALA A 1 269 ? -4.236 7.228 27.899 1.00 85.25 269 ALA A N 1
ATOM 1982 C CA . ALA A 1 269 ? -5.670 7.051 28.118 1.00 85.25 269 ALA A CA 1
ATOM 1983 C C . ALA A 1 269 ? -6.175 5.774 27.429 1.00 85.25 269 ALA A C 1
ATOM 1985 O O . ALA A 1 269 ? -5.889 5.545 26.256 1.00 85.25 269 ALA A O 1
ATOM 1986 N N . ALA A 1 270 ? -6.912 4.931 28.158 1.00 86.12 270 ALA A N 1
ATOM 1987 C CA . ALA A 1 270 ? -7.464 3.686 27.625 1.00 86.12 270 ALA A CA 1
ATOM 1988 C C . ALA A 1 270 ? -8.704 3.924 26.765 1.00 86.12 270 ALA A C 1
ATOM 1990 O O . ALA A 1 270 ? -9.566 4.724 27.131 1.00 86.12 270 ALA A O 1
ATOM 1991 N N . LEU A 1 271 ? -8.797 3.180 25.663 1.00 84.69 271 LEU A N 1
ATOM 1992 C CA . LEU A 1 271 ? -10.019 3.089 24.875 1.00 84.69 271 LEU A CA 1
ATOM 1993 C C . LEU A 1 271 ? -10.964 2.036 25.488 1.00 84.69 271 LEU A C 1
ATOM 1995 O O . LEU A 1 271 ? -10.474 1.058 26.062 1.00 84.69 271 LEU A O 1
ATOM 1999 N N . PRO A 1 272 ? -12.296 2.235 25.422 1.00 75.44 272 PRO A N 1
ATOM 2000 C CA . PRO A 1 272 ? -13.268 1.397 26.125 1.00 75.44 272 PRO A CA 1
ATOM 2001 C C . PRO A 1 272 ? -13.242 -0.082 25.732 1.00 75.44 272 PRO A C 1
ATOM 2003 O O . PRO A 1 272 ? -13.443 -0.925 26.605 1.00 75.44 272 PRO A O 1
ATOM 2006 N N . ASP A 1 273 ? -13.006 -0.394 24.454 1.00 72.56 273 ASP A N 1
ATOM 2007 C CA . ASP A 1 273 ? -13.011 -1.771 23.957 1.00 72.56 273 ASP A CA 1
ATOM 2008 C C . ASP A 1 273 ? -12.003 -1.963 22.811 1.00 72.56 273 ASP A C 1
ATOM 2010 O O . ASP A 1 273 ? -12.335 -1.921 21.630 1.00 72.56 273 ASP A O 1
ATOM 2014 N N . ALA A 1 274 ? -10.730 -2.145 23.166 1.00 61.81 274 ALA A N 1
ATOM 2015 C CA . ALA A 1 274 ? -9.658 -2.349 22.189 1.00 61.81 274 ALA A CA 1
ATOM 2016 C C . ALA A 1 274 ? -9.732 -3.703 21.455 1.00 61.81 274 ALA A C 1
ATOM 2018 O O . ALA A 1 274 ? -9.054 -3.877 20.442 1.00 61.81 274 ALA A O 1
ATOM 2019 N N . ASP A 1 275 ? -10.524 -4.644 21.978 1.00 65.00 275 ASP A N 1
ATOM 2020 C CA . ASP A 1 275 ? -10.708 -5.992 21.431 1.00 65.00 275 ASP A CA 1
ATOM 2021 C C . ASP A 1 275 ? -12.009 -6.111 20.611 1.00 65.00 275 ASP A C 1
ATOM 2023 O O . ASP A 1 275 ? -12.309 -7.175 20.055 1.00 65.00 275 ASP A O 1
ATOM 2027 N N . ALA A 1 276 ? -12.796 -5.033 20.514 1.00 69.00 276 ALA A N 1
ATOM 2028 C CA . ALA A 1 276 ? -13.981 -5.003 19.676 1.00 69.00 276 ALA A CA 1
ATOM 2029 C C . ALA A 1 276 ? -13.629 -5.101 18.185 1.00 69.00 276 ALA A C 1
ATOM 2031 O O . ALA A 1 276 ? -12.547 -4.750 17.712 1.00 69.00 276 ALA A O 1
ATOM 2032 N N . THR A 1 277 ? -14.572 -5.656 17.428 1.00 75.50 277 THR A N 1
ATOM 2033 C CA . THR A 1 277 ? -14.344 -6.106 16.049 1.00 75.50 277 THR A CA 1
ATOM 2034 C C . THR A 1 277 ? -14.981 -5.192 15.008 1.00 75.50 277 THR A C 1
ATOM 2036 O O . THR A 1 277 ? -15.040 -5.575 13.842 1.00 75.50 277 THR A O 1
ATOM 2039 N N . GLY A 1 278 ? -15.457 -3.998 15.377 1.00 88.44 278 GLY A N 1
ATOM 2040 C CA . GLY A 1 278 ? -16.100 -3.069 14.451 1.00 88.44 278 GLY A CA 1
ATOM 2041 C C . GLY A 1 278 ? -15.155 -2.637 13.332 1.00 88.44 278 GLY A C 1
ATOM 2042 O O . GLY A 1 278 ? -15.312 -3.049 12.179 1.00 88.44 278 GLY A O 1
ATOM 2043 N N . LEU A 1 279 ? -14.133 -1.847 13.666 1.00 91.81 279 LEU A N 1
ATOM 2044 C CA . LEU A 1 279 ? -13.121 -1.386 12.710 1.00 91.81 279 LEU A CA 1
ATOM 2045 C C . LEU A 1 279 ? -12.265 -2.539 12.199 1.00 91.81 279 LEU A C 1
ATOM 2047 O O . LEU A 1 279 ? -11.954 -2.588 11.007 1.00 91.81 279 LEU A O 1
ATOM 2051 N N . MET A 1 280 ? -11.927 -3.494 13.069 1.00 92.25 280 MET A N 1
ATOM 2052 C CA . MET A 1 280 ? -11.113 -4.634 12.656 1.00 92.25 280 MET A CA 1
ATOM 2053 C C . MET A 1 280 ? -11.861 -5.539 11.671 1.00 92.25 280 MET A C 1
ATOM 2055 O O . MET A 1 280 ? -11.271 -6.034 10.720 1.00 92.25 280 MET A O 1
ATOM 2059 N N . GLY A 1 281 ? -13.182 -5.681 11.791 1.00 93.12 281 GLY A N 1
ATOM 2060 C CA . GLY A 1 281 ? -14.007 -6.385 10.810 1.00 93.12 281 GLY A CA 1
ATOM 2061 C C . GLY A 1 281 ? -13.987 -5.719 9.431 1.00 93.12 281 GLY A C 1
ATOM 2062 O O . GLY A 1 281 ? -13.923 -6.410 8.410 1.00 93.12 281 GLY A O 1
ATOM 2063 N N . VAL A 1 282 ? -13.973 -4.381 9.380 1.00 95.31 282 VAL A N 1
ATOM 2064 C CA . VAL A 1 282 ? -13.792 -3.621 8.129 1.00 95.31 282 VAL A CA 1
ATOM 2065 C C . VAL A 1 282 ? -12.375 -3.813 7.575 1.00 95.31 282 VAL A C 1
ATOM 2067 O O . VAL A 1 282 ? -12.215 -4.037 6.374 1.00 95.31 282 VAL A O 1
ATOM 2070 N N . ALA A 1 283 ? -11.355 -3.799 8.436 1.00 94.50 283 ALA A N 1
ATOM 2071 C CA . ALA A 1 283 ? -9.966 -4.041 8.051 1.00 94.50 283 ALA A CA 1
ATOM 2072 C C . ALA A 1 283 ? -9.753 -5.447 7.471 1.00 94.50 283 ALA A C 1
ATOM 2074 O O . ALA A 1 283 ? -9.149 -5.590 6.412 1.00 94.50 283 ALA A O 1
ATOM 2075 N N . GLN A 1 284 ? -10.341 -6.472 8.088 1.00 93.38 284 GLN A N 1
ATOM 2076 C CA . GLN A 1 284 ? -10.313 -7.853 7.601 1.00 93.38 284 GLN A CA 1
ATOM 2077 C C . GLN A 1 284 ? -11.087 -8.029 6.288 1.00 93.38 284 GLN A C 1
ATOM 2079 O O . GLN A 1 284 ? -10.716 -8.835 5.429 1.00 93.38 284 GLN A O 1
ATOM 2084 N N . HIS A 1 285 ? -12.153 -7.248 6.074 1.00 95.19 285 HIS A N 1
ATOM 2085 C CA . HIS A 1 285 ? -12.800 -7.182 4.764 1.00 95.19 285 HIS A CA 1
ATOM 2086 C C . HIS A 1 285 ? -11.831 -6.629 3.714 1.00 95.19 285 HIS A C 1
ATOM 2088 O O . HIS A 1 285 ? -11.672 -7.250 2.660 1.00 95.19 285 HIS A O 1
ATOM 2094 N N . LEU A 1 286 ? -11.176 -5.499 4.002 1.00 95.81 286 LEU A N 1
ATOM 2095 C CA . LEU A 1 286 ? -10.207 -4.885 3.095 1.00 95.81 286 LEU A CA 1
ATOM 2096 C C . LEU A 1 286 ? -9.055 -5.839 2.784 1.00 95.81 286 LEU A C 1
ATOM 2098 O O . LEU A 1 286 ? -8.766 -6.055 1.611 1.00 95.81 286 LEU A O 1
ATOM 2102 N N . LEU A 1 287 ? -8.457 -6.462 3.801 1.00 93.50 287 LEU A N 1
ATOM 2103 C CA . LEU A 1 287 ? -7.390 -7.445 3.624 1.00 93.50 287 LEU A CA 1
ATOM 2104 C C . LEU A 1 287 ? -7.835 -8.584 2.702 1.00 93.50 287 LEU A C 1
ATOM 2106 O O . LEU A 1 287 ? -7.108 -8.951 1.784 1.00 93.50 287 LEU A O 1
ATOM 2110 N N . GLY A 1 288 ? -9.059 -9.091 2.879 1.00 94.25 288 GLY A N 1
ATOM 2111 C CA . GLY A 1 288 ? -9.631 -10.102 1.992 1.00 94.25 288 GLY A CA 1
ATOM 2112 C C . GLY A 1 288 ? -9.728 -9.647 0.531 1.00 94.25 288 GLY A C 1
ATOM 2113 O O . GLY A 1 288 ? -9.472 -10.450 -0.364 1.00 94.25 288 GLY A O 1
ATOM 2114 N N . VAL A 1 289 ? -10.064 -8.378 0.271 1.00 95.19 289 VAL A N 1
ATOM 2115 C CA . VAL A 1 289 ? -10.065 -7.798 -1.088 1.00 95.19 289 VAL A CA 1
ATOM 2116 C C . VAL A 1 289 ? -8.636 -7.688 -1.625 1.00 95.19 289 VAL A C 1
ATOM 2118 O O . VAL A 1 289 ? -8.352 -8.169 -2.719 1.00 95.19 289 VAL A O 1
ATOM 2121 N N . VAL A 1 290 ? -7.723 -7.123 -0.832 1.00 93.69 290 VAL A N 1
ATOM 2122 C CA . VAL A 1 290 ? -6.309 -6.915 -1.185 1.00 93.69 290 VAL A CA 1
ATOM 2123 C C . VAL A 1 290 ? -5.599 -8.245 -1.482 1.00 93.69 290 VAL A C 1
ATOM 2125 O O . VAL A 1 290 ? -4.815 -8.327 -2.425 1.00 93.69 290 VAL A O 1
ATOM 2128 N N . ARG A 1 291 ? -5.924 -9.315 -0.746 1.00 92.69 291 ARG A N 1
ATOM 2129 C CA . ARG A 1 291 ? -5.416 -10.690 -0.937 1.00 92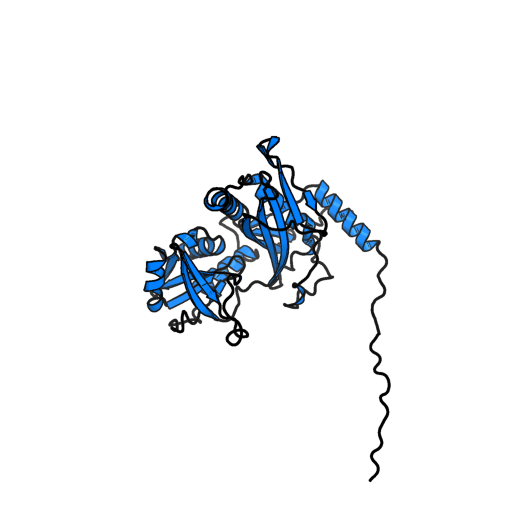.69 291 ARG A CA 1
ATOM 2130 C C . ARG A 1 291 ? -6.148 -11.485 -2.026 1.00 92.69 291 ARG A C 1
ATOM 2132 O O . ARG A 1 291 ? -5.746 -12.602 -2.329 1.00 92.69 291 ARG A O 1
ATOM 2139 N N . GLY A 1 292 ? -7.229 -10.952 -2.601 1.00 92.88 292 GLY A N 1
ATOM 2140 C CA . GLY A 1 292 ? -8.011 -11.642 -3.635 1.00 92.88 292 GLY A CA 1
ATOM 2141 C C . GLY A 1 292 ? -8.896 -12.782 -3.114 1.00 92.88 292 GLY A C 1
ATOM 2142 O O . GLY A 1 292 ? -9.460 -13.532 -3.906 1.00 92.88 292 GLY A O 1
ATOM 2143 N N . VAL A 1 293 ? -9.056 -12.902 -1.792 1.00 93.00 293 VAL A N 1
ATOM 2144 C CA . VAL A 1 293 ? -9.978 -13.847 -1.132 1.00 93.00 293 VAL A CA 1
ATOM 2145 C C . VAL A 1 293 ? -11.429 -13.359 -1.234 1.00 93.00 293 VAL A C 1
ATOM 2147 O O . VAL A 1 293 ? -12.373 -14.150 -1.231 1.00 93.00 293 VAL A O 1
ATOM 2150 N N . ARG A 1 294 ? -11.625 -12.040 -1.339 1.00 94.06 294 ARG A N 1
ATOM 2151 C CA . ARG A 1 294 ? -12.917 -11.384 -1.567 1.00 94.06 294 ARG A CA 1
ATOM 2152 C C . ARG A 1 294 ? -12.915 -10.670 -2.913 1.00 94.06 294 ARG A C 1
ATOM 2154 O O . ARG A 1 294 ? -11.878 -10.240 -3.406 1.00 94.06 294 ARG A O 1
ATOM 2161 N N . GLY A 1 295 ? -14.103 -10.527 -3.494 1.00 93.50 295 GLY A N 1
ATOM 2162 C CA . GLY A 1 295 ? -14.274 -9.823 -4.761 1.00 93.50 295 GLY A CA 1
ATOM 2163 C C . GLY A 1 295 ? -13.961 -8.332 -4.639 1.00 93.50 295 GLY A C 1
ATOM 2164 O O . GLY A 1 295 ? -14.511 -7.641 -3.783 1.00 93.50 295 GLY A O 1
ATOM 2165 N N . ASP A 1 296 ? -13.128 -7.833 -5.545 1.00 95.69 296 ASP A N 1
ATOM 2166 C CA . ASP A 1 296 ? -12.792 -6.419 -5.660 1.00 95.69 296 ASP A CA 1
ATOM 2167 C C . ASP A 1 296 ? -13.834 -5.668 -6.500 1.00 95.69 296 ASP A C 1
ATOM 2169 O O . ASP A 1 296 ? -13.676 -5.447 -7.699 1.00 95.69 296 ASP A O 1
ATOM 2173 N N . SER A 1 297 ? -14.953 -5.309 -5.870 1.00 95.31 297 SER A N 1
ATOM 2174 C CA . SER A 1 297 ? -16.031 -4.587 -6.563 1.00 95.31 297 SER A CA 1
ATOM 2175 C C . SER A 1 297 ? -15.733 -3.107 -6.829 1.00 95.31 297 SER A C 1
ATOM 2177 O O . SER A 1 297 ? -16.476 -2.477 -7.577 1.00 95.31 297 SER A O 1
ATOM 2179 N N . GLU A 1 298 ? -14.694 -2.548 -6.204 1.00 96.38 298 GLU A N 1
ATOM 2180 C CA . GLU A 1 298 ? -14.299 -1.143 -6.371 1.00 96.38 298 GLU A CA 1
ATOM 2181 C C . GLU A 1 298 ? -13.161 -0.987 -7.399 1.00 96.38 298 GLU A C 1
ATOM 2183 O O . GLU A 1 298 ? -12.841 0.134 -7.785 1.00 96.38 298 GLU A O 1
ATOM 2188 N N . GLY A 1 299 ? -12.579 -2.095 -7.876 1.00 96.62 299 GLY A N 1
ATOM 2189 C CA . GLY A 1 299 ? -11.496 -2.087 -8.860 1.00 96.62 299 GLY A CA 1
ATOM 2190 C C . GLY A 1 299 ? -10.181 -1.549 -8.296 1.00 96.62 299 GLY A C 1
ATOM 2191 O O . GLY A 1 299 ? -9.423 -0.902 -9.013 1.00 96.62 299 GLY A O 1
ATOM 2192 N N . TRP A 1 300 ? -9.925 -1.770 -7.007 1.00 97.50 300 TRP A N 1
ATOM 2193 C CA . TRP A 1 300 ? -8.728 -1.293 -6.321 1.00 97.50 300 TRP A CA 1
ATOM 2194 C C . TRP A 1 300 ? -7.458 -2.076 -6.654 1.00 97.50 300 TRP A C 1
ATOM 2196 O O . TRP A 1 300 ? -6.368 -1.537 -6.503 1.00 97.50 300 TRP A O 1
ATOM 2206 N N . CYS A 1 301 ? -7.556 -3.332 -7.074 1.00 97.31 301 CYS A N 1
ATOM 2207 C CA . CYS A 1 301 ? -6.410 -4.191 -7.354 1.00 97.31 301 CYS A CA 1
ATOM 2208 C C . CYS A 1 301 ? -6.102 -4.193 -8.855 1.00 97.31 301 CYS A C 1
ATOM 2210 O O . CYS A 1 301 ? -6.781 -4.851 -9.645 1.00 97.31 301 CYS A O 1
ATOM 2212 N N . ALA A 1 302 ? -5.045 -3.485 -9.251 1.00 97.56 302 ALA A N 1
ATOM 2213 C CA . ALA A 1 302 ? -4.593 -3.432 -10.636 1.00 97.56 302 ALA A CA 1
ATOM 2214 C C . ALA A 1 302 ? -3.698 -4.635 -10.957 1.00 97.56 302 ALA A C 1
ATOM 2216 O O . ALA A 1 302 ? -2.692 -4.861 -10.290 1.00 97.56 302 ALA A O 1
ATOM 2217 N N . GLU A 1 303 ? -4.047 -5.401 -11.988 1.00 96.44 303 GLU A N 1
ATOM 2218 C CA . GLU A 1 303 ? -3.270 -6.565 -12.422 1.00 96.44 303 GLU A CA 1
ATOM 2219 C C . GLU A 1 303 ? -1.949 -6.153 -13.086 1.00 96.44 303 GLU A C 1
ATOM 2221 O O . GLU A 1 303 ? -1.917 -5.289 -13.965 1.00 96.44 303 GLU A O 1
ATOM 2226 N N . VAL A 1 304 ? -0.857 -6.814 -12.707 1.00 97.00 304 VAL A N 1
ATOM 2227 C CA . VAL A 1 304 ? 0.446 -6.660 -13.355 1.00 97.00 304 VAL A CA 1
ATOM 2228 C C . VAL A 1 304 ? 0.488 -7.570 -14.573 1.00 97.00 304 VAL A C 1
ATOM 2230 O O . VAL A 1 304 ? 0.493 -8.791 -14.447 1.00 97.00 304 VAL A O 1
ATOM 2233 N N . ARG A 1 305 ? 0.538 -6.969 -15.762 1.00 93.88 305 ARG A N 1
ATOM 2234 C CA . ARG A 1 305 ? 0.666 -7.695 -17.030 1.00 93.88 305 ARG A CA 1
ATOM 2235 C C . ARG A 1 305 ? 2.007 -7.362 -17.679 1.00 93.88 305 ARG A C 1
ATOM 2237 O O . ARG A 1 305 ? 2.197 -6.204 -18.055 1.00 93.88 305 ARG A O 1
ATOM 2244 N N . PRO A 1 306 ? 2.959 -8.305 -17.766 1.00 91.56 306 PRO A N 1
ATOM 2245 C CA . PRO A 1 306 ? 4.201 -8.088 -18.497 1.00 91.56 306 PRO A CA 1
ATOM 2246 C C . PRO A 1 306 ? 3.940 -8.013 -20.005 1.00 91.56 306 PRO A C 1
ATOM 2248 O O . PRO A 1 306 ? 2.979 -8.587 -20.516 1.00 91.56 306 PRO A O 1
ATOM 2251 N N . THR A 1 307 ? 4.807 -7.306 -20.718 1.00 90.81 307 THR A N 1
ATOM 2252 C CA . THR A 1 307 ? 4.874 -7.372 -22.185 1.00 90.81 307 THR A CA 1
ATOM 2253 C C . THR A 1 307 ? 5.537 -8.677 -22.638 1.00 90.81 307 THR A C 1
ATOM 2255 O O . THR A 1 307 ? 6.272 -9.295 -21.869 1.00 90.81 307 THR A O 1
ATOM 2258 N N . ASP A 1 308 ? 5.358 -9.071 -23.902 1.00 87.12 308 ASP A N 1
ATOM 2259 C CA . ASP A 1 308 ? 6.010 -10.272 -24.456 1.00 87.12 308 ASP A CA 1
ATOM 2260 C C . ASP A 1 308 ? 7.542 -10.231 -24.308 1.00 87.12 308 ASP A C 1
ATOM 2262 O O . ASP A 1 308 ? 8.168 -11.249 -24.019 1.00 87.12 308 ASP A O 1
ATOM 2266 N N . GLY A 1 309 ? 8.148 -9.045 -24.450 1.00 87.00 309 GLY A N 1
ATOM 2267 C CA . GLY A 1 309 ? 9.587 -8.854 -24.254 1.00 87.00 309 GLY A CA 1
ATOM 2268 C C . GLY A 1 309 ? 10.029 -9.024 -22.797 1.00 87.00 309 GLY A C 1
ATOM 2269 O O . GLY A 1 309 ? 11.089 -9.583 -22.539 1.00 87.00 309 GLY A O 1
ATOM 2270 N N . GLU A 1 310 ? 9.207 -8.598 -21.837 1.00 88.81 310 GLU A N 1
ATOM 2271 C CA . GLU A 1 310 ? 9.475 -8.812 -20.407 1.00 88.81 310 GLU A CA 1
ATOM 2272 C C . GLU A 1 310 ? 9.302 -10.281 -20.015 1.00 88.81 310 GLU A C 1
ATOM 2274 O O . GLU A 1 310 ? 10.097 -10.802 -19.237 1.00 88.81 310 GLU A O 1
ATOM 2279 N N . VAL A 1 311 ? 8.314 -10.976 -20.590 1.00 86.56 311 VAL A N 1
ATOM 2280 C CA . VAL A 1 311 ? 8.161 -12.426 -20.401 1.00 86.56 311 VAL A CA 1
ATOM 2281 C C . VAL A 1 311 ? 9.372 -13.173 -20.959 1.00 86.56 311 VAL A C 1
ATOM 2283 O O . VAL A 1 311 ? 9.886 -14.063 -20.287 1.00 86.56 311 VAL A O 1
ATOM 2286 N N . ALA A 1 312 ? 9.861 -12.800 -22.146 1.00 86.44 312 ALA A N 1
ATOM 2287 C CA . ALA A 1 312 ? 11.060 -13.401 -22.728 1.00 86.44 312 ALA A CA 1
ATOM 2288 C C . ALA A 1 312 ? 12.290 -13.223 -21.819 1.00 86.44 312 ALA A C 1
ATOM 2290 O O . ALA A 1 312 ? 12.978 -14.201 -21.544 1.00 86.44 312 ALA A O 1
ATOM 2291 N N . ALA A 1 313 ? 12.502 -12.020 -21.274 1.00 85.69 313 ALA A N 1
ATOM 2292 C CA . ALA A 1 313 ? 13.604 -11.749 -20.348 1.00 85.69 313 ALA A CA 1
ATOM 2293 C C . ALA A 1 313 ? 13.518 -12.580 -19.051 1.00 85.69 313 ALA A C 1
ATOM 2295 O O . ALA A 1 313 ? 14.533 -13.067 -18.555 1.00 85.69 313 ALA A O 1
ATOM 2296 N N . LEU A 1 314 ? 12.311 -12.785 -18.509 1.00 84.06 314 LEU A N 1
ATOM 2297 C CA . LEU A 1 314 ? 12.102 -13.649 -17.339 1.00 84.06 314 LEU A CA 1
ATOM 2298 C C . LEU A 1 314 ? 12.403 -15.124 -17.644 1.00 84.06 314 LEU A C 1
ATOM 2300 O O . LEU A 1 314 ? 12.962 -15.821 -16.800 1.00 84.06 314 LEU A O 1
ATOM 2304 N N . VAL A 1 315 ? 12.042 -15.602 -18.839 1.00 84.31 315 VAL A N 1
ATOM 2305 C CA . VAL A 1 315 ? 12.345 -16.974 -19.275 1.00 84.31 315 VAL A CA 1
ATOM 2306 C C . VAL A 1 315 ? 13.851 -17.170 -19.438 1.00 84.31 315 VAL A C 1
ATOM 2308 O O . VAL A 1 315 ? 14.378 -18.153 -18.926 1.00 84.31 315 VAL A O 1
ATOM 2311 N N . GLU A 1 316 ? 14.550 -16.232 -20.080 1.00 85.69 316 GLU A N 1
ATOM 2312 C CA . GLU A 1 316 ? 16.013 -16.279 -20.221 1.00 85.69 316 GLU A CA 1
ATOM 2313 C C . GLU A 1 316 ? 16.704 -16.319 -18.849 1.00 85.69 316 GLU A C 1
ATOM 2315 O O . GLU A 1 316 ? 17.552 -17.178 -18.609 1.00 85.69 316 GLU A O 1
ATOM 2320 N N . LYS A 1 317 ? 16.271 -15.473 -17.903 1.00 83.38 317 LYS A N 1
ATOM 2321 C CA . LYS A 1 317 ? 16.775 -15.471 -16.519 1.00 83.38 317 LYS A CA 1
ATOM 2322 C C . LYS A 1 317 ? 16.587 -16.827 -15.825 1.00 83.38 317 LYS A C 1
ATOM 2324 O O . LYS A 1 317 ? 17.481 -17.311 -15.131 1.00 83.38 317 LYS A O 1
ATOM 2329 N N . GLU A 1 318 ? 15.416 -17.438 -15.982 1.00 81.38 318 GLU A N 1
ATOM 2330 C CA . GLU A 1 318 ? 15.113 -18.752 -15.411 1.00 81.38 318 GLU A CA 1
ATOM 2331 C C . GLU A 1 318 ? 16.001 -19.851 -16.012 1.00 81.38 318 GLU A C 1
ATOM 2333 O O . GLU A 1 318 ? 16.534 -20.689 -15.281 1.00 81.38 318 GLU A O 1
ATOM 2338 N N . GLU A 1 319 ? 16.192 -19.835 -17.332 1.00 84.38 319 GLU A N 1
ATOM 2339 C CA . GLU A 1 319 ? 17.072 -20.771 -18.035 1.00 84.38 319 GLU A CA 1
ATOM 2340 C C . GLU A 1 319 ? 18.529 -20.625 -17.576 1.00 84.38 319 GLU A C 1
ATOM 2342 O O . GLU A 1 319 ? 19.185 -21.633 -17.303 1.00 84.38 319 GLU A O 1
ATOM 2347 N N . GLU A 1 320 ? 19.018 -19.393 -17.401 1.00 84.38 320 GLU A N 1
ATOM 2348 C CA . GLU A 1 320 ? 20.342 -19.114 -16.833 1.00 84.38 320 GLU A CA 1
ATOM 2349 C C . GLU A 1 320 ? 20.474 -19.637 -15.396 1.00 84.38 320 GLU A C 1
ATOM 2351 O O . GLU A 1 320 ? 21.476 -20.275 -15.058 1.00 84.38 320 GLU A O 1
ATOM 2356 N N . ARG A 1 321 ? 19.451 -19.437 -14.552 1.00 78.00 321 ARG A N 1
ATOM 2357 C CA . ARG A 1 321 ? 19.441 -19.936 -13.167 1.00 78.00 321 ARG A CA 1
ATOM 2358 C C . ARG A 1 321 ? 19.473 -21.462 -13.105 1.00 78.00 321 ARG A C 1
ATOM 2360 O O . ARG A 1 321 ? 20.195 -22.020 -12.284 1.00 78.00 321 ARG A O 1
ATOM 2367 N N . LEU A 1 322 ? 18.704 -22.139 -13.958 1.00 79.69 322 LEU A N 1
ATOM 2368 C CA . LEU A 1 322 ? 18.677 -23.604 -14.045 1.00 79.69 322 LEU A CA 1
ATOM 2369 C C . LEU A 1 322 ? 19.971 -24.180 -14.639 1.00 79.69 322 LEU A C 1
ATOM 2371 O O . LEU A 1 322 ? 20.349 -25.305 -14.309 1.00 79.69 322 LEU A O 1
ATOM 2375 N N . ALA A 1 323 ? 20.647 -23.424 -15.507 1.00 81.94 323 ALA A N 1
ATOM 2376 C CA . ALA A 1 323 ? 21.936 -23.793 -16.084 1.00 81.94 323 ALA A CA 1
ATOM 2377 C C . ALA A 1 323 ? 23.120 -23.536 -15.135 1.00 81.94 323 ALA A C 1
ATOM 2379 O O . ALA A 1 323 ? 24.190 -24.127 -15.323 1.00 81.94 323 ALA A O 1
ATOM 2380 N N . ALA A 1 324 ? 22.956 -22.679 -14.120 1.00 76.62 324 ALA A N 1
ATOM 2381 C CA . ALA A 1 324 ? 23.990 -22.419 -13.131 1.00 76.62 324 ALA A CA 1
ATOM 2382 C C . ALA A 1 324 ? 24.311 -23.707 -12.342 1.00 76.62 324 ALA A C 1
ATOM 2384 O O . ALA A 1 324 ? 23.402 -24.373 -11.836 1.00 76.62 324 ALA A O 1
ATOM 2385 N N . PRO A 1 325 ? 25.595 -24.097 -12.214 1.00 67.88 325 PRO A N 1
ATOM 2386 C CA . PRO A 1 325 ? 25.958 -25.269 -11.431 1.00 67.88 325 PRO A CA 1
ATOM 2387 C C . PRO A 1 325 ? 25.499 -25.059 -9.989 1.00 67.88 325 PRO A C 1
ATOM 2389 O O . PRO A 1 325 ? 25.765 -24.005 -9.411 1.00 67.88 325 PRO A O 1
ATOM 2392 N N . ALA A 1 326 ? 24.833 -26.062 -9.405 1.00 57.31 326 ALA A N 1
ATOM 2393 C CA . ALA A 1 326 ? 24.486 -26.048 -7.990 1.00 57.31 326 ALA A CA 1
ATOM 2394 C C . ALA A 1 326 ? 25.759 -25.738 -7.191 1.00 57.31 326 ALA A C 1
ATOM 2396 O O . ALA A 1 326 ? 26.696 -26.543 -7.162 1.00 57.31 326 ALA A O 1
ATOM 2397 N N . GLY A 1 327 ? 25.824 -24.534 -6.615 1.00 50.12 327 GLY A N 1
ATOM 2398 C CA . GLY A 1 327 ? 26.942 -24.129 -5.776 1.00 50.12 327 GLY A CA 1
ATOM 2399 C C . GLY A 1 327 ? 27.138 -25.159 -4.662 1.00 50.12 327 GLY A C 1
ATOM 2400 O O . GLY A 1 327 ? 26.179 -25.844 -4.291 1.00 50.12 327 GLY A O 1
ATOM 2401 N N . PRO A 1 328 ? 28.362 -25.323 -4.133 1.00 37.47 328 PRO A N 1
ATOM 2402 C CA . PRO A 1 328 ? 28.581 -26.267 -3.053 1.00 37.47 328 PRO A CA 1
ATOM 2403 C C . PRO A 1 328 ? 27.616 -25.925 -1.918 1.00 37.47 328 PRO A C 1
ATOM 2405 O O . PRO A 1 328 ? 27.656 -24.822 -1.372 1.00 37.47 328 PRO A O 1
ATOM 2408 N N . LEU A 1 329 ? 26.738 -26.874 -1.580 1.00 38.22 329 LEU A N 1
ATOM 2409 C CA . LEU A 1 329 ? 26.008 -26.845 -0.322 1.00 38.22 329 LEU A CA 1
ATOM 2410 C C . LEU A 1 329 ? 27.065 -26.603 0.757 1.00 38.22 329 LEU A C 1
ATOM 2412 O O . LEU A 1 329 ? 27.984 -27.413 0.896 1.00 38.22 329 LEU A O 1
ATOM 2416 N N . LEU A 1 330 ? 26.972 -25.493 1.492 1.00 39.50 330 LEU A N 1
ATOM 2417 C CA . LEU A 1 330 ? 27.770 -25.256 2.695 1.00 39.50 330 LEU A CA 1
ATOM 2418 C C . LEU A 1 330 ? 27.304 -26.233 3.789 1.00 39.50 330 LEU A C 1
ATOM 2420 O O . LEU A 1 330 ? 26.733 -25.859 4.807 1.00 39.50 330 LEU A O 1
ATOM 2424 N N . GLY A 1 331 ? 27.511 -27.525 3.546 1.00 34.41 331 GLY A N 1
ATOM 2425 C CA . GLY A 1 331 ? 27.368 -28.603 4.499 1.00 34.41 331 GLY A CA 1
ATOM 2426 C C . GLY A 1 331 ? 28.697 -28.801 5.210 1.00 34.41 331 GLY A C 1
ATOM 2427 O O . GLY A 1 331 ? 29.642 -29.330 4.634 1.00 34.41 331 GLY A O 1
ATOM 2428 N N . GLY A 1 332 ? 28.746 -28.407 6.482 1.00 37.91 332 GLY A N 1
ATOM 2429 C CA . GLY A 1 332 ? 29.721 -28.940 7.431 1.00 37.91 332 GLY A CA 1
ATOM 2430 C C . GLY A 1 332 ? 30.979 -28.106 7.662 1.00 37.91 332 GLY A C 1
ATOM 2431 O O . GLY A 1 332 ? 32.085 -28.581 7.434 1.00 37.91 332 GLY A O 1
ATOM 2432 N N . LEU A 1 333 ? 30.832 -26.922 8.259 1.00 36.69 333 LEU A N 1
ATOM 2433 C CA . LEU A 1 333 ? 31.871 -26.347 9.123 1.00 36.69 333 LEU A CA 1
ATOM 2434 C C . LEU A 1 333 ? 31.291 -26.035 10.506 1.00 36.69 333 LEU A C 1
ATOM 2436 O O . LEU A 1 333 ? 31.339 -24.914 10.992 1.00 36.69 333 LEU A O 1
ATOM 2440 N N . TRP A 1 334 ? 30.752 -27.065 11.158 1.00 37.06 334 TRP A N 1
ATOM 2441 C CA . TRP A 1 334 ? 30.736 -27.114 12.618 1.00 37.06 334 TRP A CA 1
ATOM 2442 C C . TRP A 1 334 ? 30.825 -28.568 13.085 1.00 37.06 334 TRP A C 1
ATOM 2444 O O . TRP A 1 334 ? 29.848 -29.199 13.472 1.00 37.06 334 TRP A O 1
ATOM 2454 N N . ALA A 1 335 ? 32.029 -29.132 13.006 1.00 33.00 335 ALA A N 1
ATOM 2455 C CA . ALA A 1 335 ? 32.384 -30.242 13.877 1.00 33.00 335 ALA A CA 1
ATOM 2456 C C . ALA A 1 335 ? 32.833 -29.626 15.215 1.00 33.00 335 ALA A C 1
ATOM 2458 O O . ALA A 1 335 ? 33.764 -28.814 15.206 1.00 33.00 335 ALA A O 1
ATOM 2459 N N . PRO A 1 336 ? 32.210 -29.949 16.362 1.00 37.06 336 PRO A N 1
ATOM 2460 C CA . PRO A 1 336 ? 32.783 -29.583 17.644 1.00 37.06 336 PRO A CA 1
ATOM 2461 C C . PRO A 1 336 ? 34.059 -30.413 17.815 1.00 37.06 336 PRO A C 1
ATOM 2463 O O . PRO A 1 336 ? 34.012 -31.640 17.909 1.00 37.06 336 PRO A O 1
ATOM 2466 N N . GLY A 1 337 ? 35.217 -29.753 17.795 1.00 32.38 337 GLY A N 1
ATOM 2467 C CA . GLY A 1 337 ? 36.474 -30.394 18.169 1.00 32.38 337 GLY A CA 1
ATOM 2468 C C . GLY A 1 337 ? 36.374 -30.938 19.602 1.00 32.38 337 GLY A C 1
ATOM 2469 O O . GLY A 1 337 ? 35.705 -30.321 20.436 1.00 32.38 337 GLY A O 1
ATOM 2470 N N . PRO A 1 338 ? 37.005 -32.082 19.919 1.00 36.38 338 PRO A N 1
ATOM 2471 C CA . PRO A 1 338 ? 36.969 -32.631 21.265 1.00 36.38 338 PRO A CA 1
ATOM 2472 C C . PRO A 1 338 ? 37.707 -31.669 22.203 1.00 36.38 338 PRO A C 1
ATOM 2474 O O . PRO A 1 338 ? 38.927 -31.519 22.131 1.00 36.38 338 PRO A O 1
ATOM 2477 N N . GLY A 1 339 ? 36.956 -30.979 23.061 1.00 34.72 339 GLY A N 1
ATOM 2478 C CA . GLY A 1 339 ? 37.525 -30.182 24.141 1.00 34.72 339 GLY A CA 1
ATOM 2479 C C . GLY A 1 339 ? 38.283 -31.085 25.124 1.00 34.72 339 GLY A C 1
ATOM 2480 O O . GLY A 1 339 ? 37.850 -32.215 25.368 1.00 34.72 339 GLY A O 1
ATOM 2481 N N . PRO A 1 340 ? 39.413 -30.635 25.691 1.00 35.09 340 PRO A N 1
ATOM 2482 C CA . PRO A 1 340 ? 40.194 -31.455 26.603 1.00 35.09 340 PRO A CA 1
ATOM 2483 C C . PRO A 1 340 ? 39.417 -31.692 27.905 1.00 35.09 340 PRO A C 1
ATOM 2485 O O . PRO A 1 340 ? 39.058 -30.753 28.616 1.00 35.09 340 PRO A O 1
ATOM 2488 N N . CYS A 1 341 ? 39.178 -32.966 28.225 1.00 32.09 341 CYS A N 1
ATOM 2489 C CA . CYS A 1 341 ? 38.734 -33.410 29.540 1.00 32.09 341 CYS A CA 1
ATOM 2490 C C . CYS A 1 341 ? 39.759 -32.988 30.599 1.00 32.09 341 CYS A C 1
ATOM 2492 O O . CYS A 1 341 ? 40.845 -33.558 30.685 1.00 32.09 341 CYS A O 1
ATOM 2494 N N . VAL A 1 342 ? 39.397 -32.020 31.439 1.00 39.00 342 VAL A N 1
ATOM 2495 C CA . VAL A 1 342 ? 40.097 -31.776 32.701 1.00 39.00 342 VAL A CA 1
ATOM 2496 C C . VAL A 1 342 ? 39.495 -32.723 33.733 1.00 39.00 342 VAL A C 1
ATOM 2498 O O . VAL A 1 342 ? 38.377 -32.520 34.206 1.00 39.00 342 VAL A O 1
ATOM 2501 N N . ALA A 1 343 ? 40.226 -33.791 34.046 1.00 33.91 343 ALA A N 1
ATOM 2502 C CA . ALA A 1 343 ? 39.933 -34.651 35.180 1.00 33.91 343 ALA A CA 1
ATOM 2503 C C . ALA A 1 343 ? 40.117 -33.848 36.479 1.00 33.91 343 ALA A C 1
ATOM 2505 O O . ALA A 1 343 ? 41.193 -33.312 36.740 1.00 33.91 343 ALA A O 1
ATOM 2506 N N . ARG A 1 344 ? 39.059 -33.755 37.289 1.00 33.56 344 ARG A N 1
ATOM 2507 C CA . ARG A 1 344 ? 39.174 -33.463 38.720 1.00 33.56 344 ARG A CA 1
ATOM 2508 C C . ARG A 1 344 ? 39.342 -34.797 39.441 1.00 33.56 344 ARG A C 1
ATOM 2510 O O . ARG A 1 344 ? 38.410 -35.596 39.459 1.00 33.56 344 ARG A O 1
ATOM 2517 N N . GLU A 1 345 ? 40.524 -35.027 39.994 1.00 36.38 345 GLU A N 1
ATOM 2518 C CA . GLU A 1 345 ? 40.746 -36.028 41.037 1.00 36.38 345 GLU A CA 1
ATOM 2519 C C . GLU A 1 345 ? 40.293 -35.463 42.396 1.00 36.38 345 GLU A C 1
ATOM 2521 O O . GLU A 1 345 ? 40.528 -34.287 42.670 1.00 36.38 345 GLU A O 1
ATOM 2526 N N . CYS A 1 346 ? 39.626 -36.337 43.163 1.00 37.94 346 CYS A N 1
ATOM 2527 C CA . CYS A 1 346 ? 39.362 -36.378 44.613 1.00 37.94 346 CYS A CA 1
ATOM 2528 C C . CYS A 1 346 ? 39.144 -35.070 45.395 1.00 37.94 346 CYS A C 1
ATOM 2530 O O . CYS A 1 346 ? 40.125 -34.352 45.684 1.00 37.94 346 CYS A O 1
#

pLDDT: mean 82.37, std 18.32, range [29.56, 98.31]

Mean predicted aligned error: 9.31 Å

Radius of gyration: 23.36 Å; Cα contacts (8 Å, |Δi|>4): 643; chains: 1; bounding box: 65×58×69 Å

Secondary structure (DSSP, 8-state):
------SPPPPTTS-TT-TTTTTT---S-EEEEEEETTTTEEPPPEEE-SS-PPP--S-EEEEEEEEEEE--TT--EEEEESHHHHHHHHHHHIIIII-PPPPPHHHHHHHHHHHHHHTGGGSPPTTSSEEEEEEEEEEESSSS-EEEEEEEEEEE--TTPPPEEEEEEEETTEEEEEEE-TTTTTS----TTS--EEEEEE-TTSEEEEETGGGGSHHHHHHHHHHHHTT-EEEEE-HHHHHHHGGG-SEEEEE-SS-EEEEEEETTEEPTTTT-SHHHHHHHHHHHHHTTSS--TT--EEE----HHHHHHHHHHHHHHHHS--PPP-----------------

Sequence (346 aa):
MFPNMFPPPPSAQVDWDSHNSTRHVEVDGHIEARYDTSRGQWAEPRLVSSGNTAATAGQHCSETMVALRHVTPWGDKLVVFRPDFHAARMAQSAAASTGLPPPPLGLFTECVRRAVAANAEFVPPAESEGMLSIRAVLAGASAEDAVLSVHLQPAVHSFDAAPQDALLSESDGVVRLQLCEAAAAAAAPYSDDRPAHELLGLRPDNTLVMAESAAAHPVASALARLAERGGFRVERCPAAELALALPLLAEAVAVGDDSVVPVRRVDGAALPDADATGLMGVAQHLLGVVRGVRGDSEGWCAEVRPTDGEVAALVEKEEERLAAPAGPLLGGLWAPGPGPCVAREC

Foldseek 3Di:
DPPPQVPPAADPCAPLQDQCSLPPPQFQAKKKWKQDQVVRDIDAIDGDGDDDDQDQPAFKDKDKWWKAWAQDPVGIFIWTFQQLLRLVVQCVCCVPPRVHHRDPSVRSVVRVLLRCLRRVSNAHDLPGQKIKMKMWMWGDNDPRMIMTMIDITIHGFALVPAAFAWEWDDDPQAIWTFTDPPPPPPDDDDDPPGDTFFKWFAAPVQEIEGEPVCCSPRLSVQLQVLSVVVVGHYYYDTNVVVVVCQQRTQWMWTHDNRYTHTYQYYPNHGHNCSPDCSSSVSSVVVVCCSSVVDPDPVPRIHTNDDDPVSVVVVVVVVVVVVPDPDDPDPPDPDDPDDDDDDDDDD